Protein AF-A0A933LHP4-F1 (afdb_monomer_lite)

pLDDT: mean 71.42, std 21.51, range [32.62, 98.19]

Sequence (319 aa):
MTSHVSEHDEFLLSLLLDNDLSAAEAAALRRRLDGEPALRARFETLVRLDRELKLHREDPPAVEFEPFHRRLMERIGEAAGQPAGDVSEQDEGLLGRLLDGELTAAEDQAVRQRLEREPALRRCHEALKRIEATLAGRRADRPAVNYGRLHDRVMAGIRAEAARSPRTVRFPVWLRIAAPLAAAAAIALVVWLQPFAGRPTGERREGIGPMALHHPDRPSADASERPGGQLAEAKSASDSPRREDEPPVVRFKRPRPSTGSLQTIQVNYARSAALAEDVRRSDDEGARRPSRKLFFAATPTAQPSPARVAGDFLDAAPL

Foldseek 3Di:
DQPDDDPVLLVLLVCLVVVVDDPVSNVVNVVVCVVPVNSVVSSVVVVVVVVVVVVCVVCPPPPVVVVVVVVLLQVLCVVVVHGSPPQDPVLVVLLVCLVVVNDDPVSVVVNVVCCVVPVSSVSSSVSVVVVVVVVVVVVVVPPPPPVVVVVVVVVVVVVVVSVVPPPPPVPDPVCVVVVVVVVVVVVVVVVVVPPCPDPPPDDDDDDDDDDDDDDDDDDDDDDDDDDDDDDDDPPPPDPDDDDPPDDDDDDDDDDDDDDDDDDDDDDDPDPPVVVVVVVVVVVVVVVPDPDDDDDDDDDPDDDDDPDPPPPPPPPDDDD

Radius of gyration: 35.02 Å; chains: 1; bounding box: 84×87×82 Å

Structure (mmCIF, N/CA/C/O backbone):
data_AF-A0A933LHP4-F1
#
_entry.id   AF-A0A933LHP4-F1
#
loop_
_atom_site.group_PDB
_atom_site.id
_atom_site.type_symbol
_atom_site.label_atom_id
_atom_site.label_alt_id
_atom_site.label_comp_id
_atom_site.label_asym_id
_atom_site.label_entity_id
_atom_site.label_seq_id
_atom_site.pdbx_PDB_ins_code
_atom_site.Cartn_x
_atom_site.Cartn_y
_atom_site.Cartn_z
_atom_site.occupancy
_atom_site.B_iso_or_equiv
_atom_site.auth_seq_id
_atom_site.auth_comp_id
_atom_site.auth_asym_id
_atom_site.auth_atom_id
_atom_site.pdbx_PDB_model_num
ATOM 1 N N . MET A 1 1 ? -20.752 -11.377 32.606 1.00 46.59 1 MET A N 1
ATOM 2 C CA . MET A 1 1 ? -21.242 -11.551 31.225 1.00 46.59 1 MET A CA 1
ATOM 3 C C . MET A 1 1 ? -20.672 -10.406 30.412 1.00 46.59 1 MET A C 1
ATOM 5 O O . MET A 1 1 ? -21.029 -9.267 30.674 1.00 46.59 1 MET A O 1
ATOM 9 N N . THR A 1 2 ? -19.697 -10.672 29.546 1.00 52.88 2 THR A N 1
ATOM 10 C CA . THR A 1 2 ? -19.163 -9.666 28.619 1.00 52.88 2 THR A CA 1
ATOM 11 C C . THR A 1 2 ? -20.222 -9.408 27.557 1.00 52.88 2 THR A C 1
ATOM 13 O O . THR A 1 2 ? -20.573 -10.325 26.816 1.00 52.88 2 THR A O 1
ATOM 16 N N . SER A 1 3 ? -20.779 -8.198 27.522 1.00 75.31 3 SER A N 1
ATOM 17 C CA . SER A 1 3 ? -21.724 -7.800 26.479 1.00 75.31 3 SER A CA 1
ATOM 18 C C . SER A 1 3 ? -20.998 -7.815 25.137 1.00 75.31 3 SER A C 1
ATOM 20 O O . SER A 1 3 ? -20.148 -6.966 24.879 1.00 75.31 3 SER A O 1
ATOM 22 N N . HIS A 1 4 ? -21.283 -8.827 24.322 1.00 85.31 4 HIS A N 1
ATOM 23 C CA . HIS A 1 4 ? -20.763 -8.921 22.966 1.00 85.31 4 HIS A CA 1
ATOM 24 C C . HIS A 1 4 ? -21.441 -7.858 22.099 1.00 85.31 4 HIS A C 1
ATOM 26 O O . HIS A 1 4 ? -22.665 -7.832 22.002 1.00 85.31 4 HIS A O 1
ATOM 32 N N . VAL A 1 5 ? -20.637 -6.995 21.477 1.00 91.62 5 VAL A N 1
ATOM 33 C CA . VAL A 1 5 ? -21.087 -6.153 20.363 1.00 91.62 5 VAL A CA 1
ATOM 34 C C . VAL A 1 5 ? -21.272 -7.073 19.157 1.00 91.62 5 VAL A C 1
ATOM 36 O O . VAL A 1 5 ? -20.420 -7.929 18.905 1.00 91.62 5 VAL A O 1
ATOM 39 N N . SER A 1 6 ? -22.406 -6.967 18.465 1.00 95.06 6 SER A N 1
ATOM 40 C CA . SER A 1 6 ? -22.678 -7.812 17.301 1.00 95.06 6 SER A CA 1
ATOM 41 C C . SER A 1 6 ? -21.796 -7.408 16.112 1.00 95.06 6 SER A C 1
ATOM 43 O O . SER A 1 6 ? -21.424 -6.245 15.984 1.00 95.06 6 SER A O 1
ATOM 45 N N . GLU A 1 7 ? -21.489 -8.341 15.205 1.00 91.12 7 GLU A N 1
ATOM 46 C CA . GLU A 1 7 ? -20.731 -8.033 13.975 1.00 91.12 7 GLU A CA 1
ATOM 47 C C . GLU A 1 7 ? -21.421 -6.951 13.129 1.00 91.12 7 GLU A C 1
ATOM 49 O O . GLU A 1 7 ? -20.764 -6.099 12.534 1.00 91.12 7 GLU A O 1
ATOM 54 N N . HIS A 1 8 ? -22.757 -6.948 13.119 1.00 96.19 8 HIS A N 1
ATOM 55 C CA . HIS A 1 8 ? -23.544 -5.921 12.446 1.00 96.19 8 HIS A CA 1
ATOM 56 C C . HIS A 1 8 ? -23.316 -4.535 13.060 1.00 96.19 8 HIS A C 1
ATOM 58 O O . HIS A 1 8 ? -23.145 -3.561 12.332 1.00 96.19 8 HIS A O 1
ATOM 64 N N . ASP A 1 9 ? -23.258 -4.448 14.390 1.00 96.69 9 ASP A N 1
ATOM 65 C CA . ASP A 1 9 ? -22.956 -3.195 15.071 1.00 96.69 9 ASP A CA 1
ATOM 66 C C . ASP A 1 9 ? -21.526 -2.729 14.774 1.00 96.69 9 ASP A C 1
ATOM 68 O O . ASP A 1 9 ? -21.324 -1.547 14.518 1.00 96.69 9 ASP A O 1
ATOM 72 N N . GLU A 1 10 ? -20.539 -3.633 14.739 1.00 94.12 10 GLU A N 1
ATOM 73 C CA . GLU A 1 10 ? -19.163 -3.270 14.359 1.00 94.12 10 GLU A CA 1
ATOM 74 C C . GLU A 1 10 ? -19.092 -2.693 12.940 1.00 94.12 10 GLU A C 1
ATOM 76 O O . GLU A 1 10 ? -18.427 -1.679 12.719 1.00 94.12 10 GLU A O 1
ATOM 81 N N . PHE A 1 11 ? -19.831 -3.284 11.998 1.00 96.75 11 PHE A N 1
ATOM 82 C CA . PHE A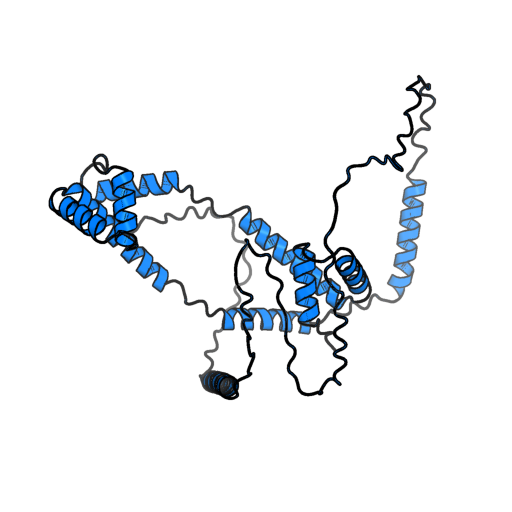 1 11 ? -19.942 -2.769 10.636 1.00 96.75 11 PHE A CA 1
ATOM 83 C C . PHE A 1 11 ? -20.559 -1.364 10.600 1.00 96.75 11 PHE A C 1
ATOM 85 O O . PHE A 1 11 ? -20.017 -0.467 9.956 1.00 96.75 11 PHE A O 1
ATOM 92 N N . LEU A 1 12 ? -21.647 -1.132 11.342 1.00 97.31 12 LEU A N 1
ATOM 93 C CA . LEU A 1 12 ? -22.271 0.190 11.430 1.00 97.31 12 LEU A CA 1
ATOM 94 C C . LEU A 1 12 ? -21.348 1.233 12.079 1.00 97.31 12 LEU A C 1
ATOM 96 O O . LEU A 1 12 ? -21.348 2.388 11.659 1.00 97.31 12 LEU A O 1
ATOM 100 N N . LEU A 1 13 ? -20.543 0.848 13.074 1.00 97.12 13 LEU A N 1
ATOM 101 C CA . LEU A 1 13 ? -19.549 1.742 13.676 1.00 97.12 13 LEU A CA 1
ATOM 102 C C . LEU A 1 13 ? -18.440 2.126 12.687 1.00 97.12 13 LEU A C 1
ATOM 104 O O . LEU A 1 13 ? -18.006 3.277 12.708 1.00 97.12 13 LEU A O 1
ATOM 108 N N . SER A 1 14 ? -18.016 1.204 11.815 1.00 95.38 14 SER A N 1
ATOM 109 C CA . SER A 1 14 ? -17.079 1.509 10.723 1.00 95.38 14 SER A CA 1
ATOM 110 C C . SER A 1 14 ? -17.682 2.523 9.753 1.00 95.38 14 SER A C 1
ATOM 112 O O . SER A 1 14 ? -17.083 3.564 9.512 1.00 95.38 14 SER A O 1
ATOM 114 N N . LEU A 1 15 ? -18.912 2.288 9.281 1.00 96.69 15 LEU A N 1
ATOM 115 C CA . LEU A 1 15 ? -19.592 3.231 8.384 1.00 96.69 15 LEU A CA 1
ATOM 116 C C . LEU A 1 15 ? -19.810 4.605 9.034 1.00 96.69 15 LEU A C 1
ATOM 118 O O . LEU A 1 15 ? -19.765 5.630 8.358 1.00 96.69 15 LEU A O 1
ATOM 122 N N . LEU A 1 16 ? -20.041 4.650 10.351 1.00 97.62 16 LEU A N 1
ATOM 123 C CA . LEU A 1 16 ? -20.145 5.909 11.087 1.00 97.62 16 LEU A CA 1
ATOM 124 C C . LEU A 1 16 ? -18.813 6.675 11.114 1.00 97.62 16 LEU A C 1
ATOM 126 O O . LEU A 1 16 ? -18.834 7.900 11.021 1.00 97.62 16 LEU A O 1
ATOM 130 N N . LEU A 1 17 ? -17.682 5.977 11.256 1.00 96.62 17 LEU A N 1
ATOM 131 C CA . LEU A 1 17 ? -16.337 6.569 11.226 1.00 96.62 17 LEU A CA 1
ATOM 132 C C . LEU A 1 17 ? -15.993 7.150 9.856 1.00 96.62 17 LEU A C 1
ATOM 134 O O . LEU A 1 17 ? -15.433 8.244 9.779 1.00 96.62 17 LEU A O 1
ATOM 138 N N . ASP A 1 18 ? -16.391 6.447 8.800 1.00 96.00 18 ASP A N 1
ATOM 139 C CA . ASP A 1 18 ? -16.173 6.861 7.414 1.00 96.00 18 ASP A CA 1
ATOM 140 C C . ASP A 1 18 ? -17.170 7.951 6.954 1.00 96.00 18 ASP A C 1
ATOM 142 O O . ASP A 1 18 ? -17.010 8.526 5.882 1.00 96.00 18 ASP A O 1
ATOM 146 N N . ASN A 1 19 ? -18.156 8.310 7.794 1.00 96.62 19 ASN A N 1
ATOM 147 C CA . ASN A 1 19 ? -19.297 9.185 7.474 1.00 96.62 19 ASN A CA 1
ATOM 148 C C . ASN A 1 19 ? -20.175 8.681 6.309 1.00 96.62 19 ASN A C 1
ATOM 150 O O . ASN A 1 19 ? -20.840 9.475 5.645 1.00 96.62 19 ASN A O 1
ATOM 154 N N . ASP A 1 20 ? -20.243 7.364 6.111 1.00 97.75 20 ASP A N 1
ATOM 155 C CA . ASP A 1 20 ? -21.002 6.719 5.031 1.00 97.75 20 ASP A CA 1
ATOM 156 C C . ASP A 1 20 ? -22.452 6.363 5.415 1.00 97.75 20 ASP A C 1
ATOM 158 O O . ASP A 1 20 ? -23.235 5.891 4.587 1.00 97.75 20 ASP A O 1
ATOM 162 N N . LEU A 1 21 ? -22.848 6.588 6.672 1.00 96.62 21 LEU A N 1
ATOM 163 C CA . LEU A 1 21 ? -24.231 6.400 7.120 1.00 96.62 21 LEU A CA 1
ATOM 164 C C . LEU A 1 21 ? -25.131 7.572 6.722 1.00 96.62 21 LEU A C 1
ATOM 166 O O . LEU A 1 21 ? -24.737 8.739 6.785 1.00 96.62 21 LEU A O 1
ATOM 170 N N . SER A 1 22 ? -26.403 7.279 6.433 1.00 97.62 22 SER A N 1
ATOM 171 C CA . SER A 1 22 ? -27.400 8.342 6.299 1.00 97.62 22 SER A CA 1
ATOM 172 C C . SER A 1 22 ? -27.561 9.109 7.620 1.00 97.62 22 SER A C 1
ATOM 174 O O . SER A 1 22 ? -27.386 8.560 8.711 1.00 97.62 22 SER A O 1
ATOM 176 N N . ALA A 1 23 ? -27.952 10.386 7.554 1.00 97.31 23 ALA A N 1
ATOM 177 C CA . ALA A 1 23 ? -28.116 11.224 8.748 1.00 97.31 23 ALA A CA 1
ATOM 178 C C . ALA A 1 23 ? -29.076 10.613 9.791 1.00 97.31 23 ALA A C 1
ATOM 180 O O . ALA A 1 23 ? -28.845 10.733 10.997 1.00 97.31 23 ALA A O 1
ATOM 181 N N . ALA A 1 24 ? -30.131 9.927 9.337 1.00 97.25 24 ALA A N 1
ATOM 182 C CA . ALA A 1 24 ? -31.087 9.256 10.212 1.00 97.25 24 ALA A CA 1
ATOM 183 C C . ALA A 1 24 ? -30.469 8.037 10.920 1.00 97.25 24 ALA A C 1
ATOM 185 O O . ALA A 1 24 ? -30.641 7.884 12.132 1.00 97.25 24 ALA A O 1
ATOM 186 N N . GLU A 1 25 ? -29.714 7.206 10.196 1.00 97.25 25 GLU A N 1
ATOM 187 C CA . GLU A 1 25 ? -29.018 6.036 10.751 1.00 97.25 25 GLU A CA 1
ATOM 188 C C . GLU A 1 25 ? -27.905 6.453 11.710 1.00 97.25 25 GLU A C 1
ATOM 190 O O . GLU A 1 25 ? -27.820 5.927 12.818 1.00 97.25 25 GLU A O 1
ATOM 195 N N . ALA A 1 26 ? -27.113 7.464 11.345 1.00 98.12 26 ALA A N 1
ATOM 196 C CA . ALA A 1 26 ? -26.083 8.020 12.212 1.00 98.12 26 ALA A CA 1
ATOM 197 C C . ALA A 1 26 ? -26.683 8.567 13.520 1.00 98.12 26 ALA A C 1
ATOM 199 O O . ALA A 1 26 ? -26.159 8.305 14.604 1.00 98.12 26 ALA A O 1
ATOM 200 N N . ALA A 1 27 ? -27.815 9.280 13.457 1.00 97.69 27 ALA A N 1
ATOM 201 C CA . ALA A 1 27 ? -28.507 9.779 14.646 1.00 97.69 27 ALA A CA 1
ATOM 202 C C . ALA A 1 27 ? -29.119 8.655 15.503 1.00 97.69 27 ALA A C 1
ATOM 204 O O . ALA A 1 27 ? -29.157 8.760 16.732 1.00 97.69 27 ALA A O 1
ATOM 205 N N . ALA A 1 28 ? -29.615 7.580 14.886 1.00 97.69 28 ALA A N 1
ATOM 206 C CA . ALA A 1 28 ? -30.097 6.403 15.607 1.00 97.69 28 ALA A CA 1
ATOM 207 C C . ALA A 1 28 ? -28.945 5.666 16.312 1.00 97.69 28 ALA A C 1
ATOM 209 O O . ALA A 1 28 ? -29.051 5.351 17.498 1.00 97.69 28 ALA A O 1
ATOM 210 N N . LEU A 1 29 ? -27.823 5.465 15.620 1.00 97.62 29 LEU A N 1
ATOM 211 C CA . LEU A 1 29 ? -26.647 4.790 16.161 1.00 97.62 29 LEU A CA 1
ATOM 212 C C . LEU A 1 29 ? -25.982 5.597 17.283 1.00 97.62 29 LEU A C 1
ATOM 214 O O . LEU A 1 29 ? -25.602 5.022 18.297 1.00 97.62 29 LEU A O 1
ATOM 218 N N . ARG A 1 30 ? -25.928 6.932 17.173 1.00 98.00 30 ARG A N 1
ATOM 219 C CA . ARG A 1 30 ? -25.462 7.815 18.261 1.00 98.00 30 ARG A CA 1
ATOM 220 C C . ARG A 1 30 ? -26.326 7.697 19.516 1.00 98.00 30 ARG A C 1
ATOM 222 O O . ARG A 1 30 ? -25.790 7.544 20.605 1.00 98.00 30 ARG A O 1
ATOM 229 N N . ARG A 1 31 ? -27.655 7.656 19.368 1.00 98.00 31 ARG A N 1
ATOM 230 C CA . ARG A 1 31 ? -28.560 7.412 20.507 1.00 98.00 31 ARG A CA 1
ATOM 231 C C . ARG A 1 31 ? -28.321 6.046 21.156 1.00 98.00 31 ARG A C 1
ATOM 233 O O . ARG A 1 31 ? -28.379 5.940 22.378 1.00 98.00 31 ARG A O 1
ATOM 240 N N . ARG A 1 32 ? -28.012 5.010 20.367 1.00 97.69 32 ARG A N 1
ATOM 241 C CA . ARG A 1 32 ? -27.620 3.692 20.901 1.00 97.69 32 ARG A CA 1
ATOM 242 C C . ARG A 1 32 ? -26.279 3.734 21.625 1.00 97.69 32 ARG A C 1
ATOM 244 O O . ARG A 1 32 ? -26.186 3.200 22.723 1.00 97.69 32 ARG A O 1
ATOM 251 N N . LEU A 1 33 ? -25.277 4.421 21.075 1.00 97.38 33 LEU A N 1
ATOM 252 C CA . LEU A 1 33 ? -23.985 4.652 21.737 1.00 97.38 33 LEU A CA 1
ATOM 253 C C . LEU A 1 33 ? -24.141 5.345 23.101 1.00 97.38 33 LEU A C 1
ATOM 255 O O . LEU A 1 33 ? -23.297 5.160 23.979 1.00 97.38 33 LEU A O 1
ATOM 259 N N . ASP A 1 34 ? -25.218 6.108 23.302 1.00 97.25 34 ASP A N 1
ATOM 260 C CA . ASP A 1 34 ? -25.529 6.722 24.593 1.00 97.25 34 ASP A CA 1
ATOM 261 C C . ASP A 1 34 ? -26.165 5.775 25.610 1.00 97.25 34 ASP A C 1
ATOM 263 O O . ASP A 1 34 ? -25.890 5.889 26.806 1.00 97.25 34 ASP A O 1
ATOM 267 N N . GLY A 1 35 ? -26.977 4.826 25.145 1.00 96.00 35 GLY A N 1
ATOM 268 C CA . GLY A 1 35 ? -27.621 3.822 25.994 1.00 96.00 35 GLY A CA 1
ATOM 269 C C . GLY A 1 35 ? -26.780 2.566 26.244 1.00 96.00 35 GLY A C 1
ATOM 270 O O . GLY A 1 35 ? -26.979 1.885 27.249 1.00 96.00 35 GLY A O 1
ATOM 271 N N . GLU A 1 36 ? -25.837 2.251 25.354 1.00 97.38 36 GLU A N 1
ATOM 272 C CA . GLU A 1 36 ? -25.101 0.985 25.333 1.00 97.38 36 GLU A CA 1
ATOM 273 C C . GLU A 1 36 ? -23.592 1.213 25.575 1.00 97.38 36 GLU A C 1
ATOM 275 O O . GLU A 1 36 ? -22.826 1.429 24.630 1.00 97.38 36 GLU A O 1
ATOM 280 N N . PRO A 1 37 ? -23.100 1.119 26.830 1.00 93.81 37 PRO A N 1
ATOM 281 C CA . PRO A 1 37 ? -21.707 1.444 27.156 1.00 93.81 37 PRO A CA 1
ATOM 282 C C . PRO A 1 37 ? -20.685 0.520 26.475 1.00 93.81 37 PRO A C 1
ATOM 284 O O . PRO A 1 37 ? -19.565 0.943 26.194 1.00 93.81 37 PRO A O 1
ATOM 287 N N . ALA A 1 38 ? -21.062 -0.729 26.178 1.00 90.62 38 ALA A N 1
ATOM 288 C CA . ALA A 1 38 ? -20.208 -1.664 25.444 1.00 90.62 38 ALA A CA 1
ATOM 289 C C . ALA A 1 38 ? -19.982 -1.216 23.989 1.00 90.62 38 ALA A C 1
ATOM 291 O O . ALA A 1 38 ? -18.854 -1.265 23.497 1.00 90.62 38 ALA A O 1
ATOM 292 N N . LEU A 1 39 ? -21.035 -0.720 23.330 1.00 94.69 39 LEU A N 1
ATOM 293 C CA . LEU A 1 39 ? -20.966 -0.192 21.969 1.00 94.69 39 LEU A CA 1
ATOM 294 C C . LEU A 1 39 ? -20.104 1.079 21.924 1.00 94.69 39 LEU A C 1
ATOM 296 O O . LEU A 1 39 ? -19.258 1.224 21.042 1.00 94.69 39 LEU A O 1
ATOM 300 N N . ARG A 1 40 ? -20.249 1.954 22.931 1.00 96.81 40 ARG A N 1
ATOM 301 C CA . ARG A 1 40 ? -19.432 3.168 23.083 1.00 96.81 40 ARG A CA 1
ATOM 302 C C . ARG A 1 40 ? -17.943 2.863 23.218 1.00 96.81 40 ARG A C 1
ATOM 304 O O . ARG A 1 40 ? -17.145 3.411 22.466 1.00 96.81 40 ARG A O 1
ATOM 311 N N . ALA A 1 41 ? -17.573 1.950 24.115 1.00 92.00 41 ALA A N 1
ATOM 312 C CA . ALA A 1 41 ? -16.176 1.558 24.303 1.00 92.00 41 ALA A CA 1
ATOM 313 C C . ALA A 1 41 ? -15.556 0.969 23.018 1.00 92.00 41 ALA A C 1
ATOM 315 O O . ALA A 1 41 ? -14.385 1.211 22.705 1.00 92.00 41 ALA A O 1
ATOM 316 N N . ARG A 1 42 ? -16.347 0.217 22.236 1.00 92.31 42 ARG A N 1
ATOM 317 C CA . ARG A 1 42 ? -15.909 -0.313 20.937 1.00 92.31 42 ARG A CA 1
ATOM 318 C C . ARG A 1 42 ? -15.685 0.803 19.918 1.00 92.31 42 ARG A C 1
ATOM 320 O O . ARG A 1 42 ? -14.645 0.807 19.265 1.00 92.31 42 ARG A O 1
ATOM 327 N N . PHE A 1 43 ? -16.602 1.766 19.832 1.00 96.50 43 PHE A N 1
ATOM 328 C CA . PHE A 1 43 ? -16.465 2.933 18.959 1.00 96.50 43 PHE A CA 1
ATOM 329 C C . PHE A 1 43 ? -15.226 3.772 19.298 1.00 96.50 43 PHE A C 1
ATOM 331 O O . PHE A 1 43 ? -14.439 4.078 18.410 1.00 96.50 43 PHE A O 1
ATOM 338 N N . GLU A 1 44 ? -14.980 4.059 20.580 1.00 95.06 44 GLU A N 1
ATOM 339 C CA . GLU A 1 44 ? -13.776 4.777 21.034 1.00 95.06 44 GLU A CA 1
ATOM 340 C C . GLU A 1 44 ? -12.480 4.054 20.637 1.00 95.06 44 GLU A C 1
ATOM 342 O O . GLU A 1 44 ? -11.498 4.685 20.240 1.00 95.06 44 GLU A O 1
ATOM 347 N N . THR A 1 45 ? -12.483 2.719 20.693 1.00 91.56 45 THR A N 1
ATOM 348 C CA . THR A 1 45 ? -11.338 1.910 20.253 1.00 91.56 45 THR A CA 1
ATOM 349 C C . THR A 1 45 ? -11.086 2.065 18.754 1.00 91.56 45 THR A C 1
ATOM 351 O O . THR A 1 45 ? -9.934 2.230 18.349 1.00 91.56 45 THR A O 1
ATOM 354 N N . LEU A 1 46 ? -12.143 2.039 17.935 1.00 92.69 46 LEU A N 1
ATOM 355 C CA . LEU A 1 46 ? -12.029 2.227 16.488 1.00 92.69 46 LEU A CA 1
ATOM 356 C C . LEU A 1 46 ? -11.575 3.653 16.133 1.00 92.69 46 LEU A C 1
ATOM 358 O O . LEU A 1 46 ? -10.696 3.803 15.294 1.00 92.69 46 LEU A O 1
ATOM 362 N N . VAL A 1 47 ? -12.076 4.681 16.830 1.00 95.94 47 VAL A N 1
ATOM 363 C CA . VAL A 1 47 ? -11.622 6.078 16.673 1.00 95.94 47 VAL A CA 1
ATOM 364 C C . VAL A 1 47 ? -10.121 6.211 16.956 1.00 95.94 47 VAL A C 1
ATOM 366 O O . VAL A 1 47 ? -9.407 6.887 16.215 1.00 95.94 47 VAL A O 1
ATOM 369 N N . ARG A 1 48 ? -9.615 5.568 18.019 1.00 94.44 48 ARG A N 1
ATOM 370 C CA . ARG A 1 48 ? -8.177 5.591 18.334 1.00 94.44 48 ARG A CA 1
ATOM 371 C C . ARG A 1 48 ? -7.349 4.925 17.234 1.00 94.44 48 ARG A C 1
ATOM 373 O O . ARG A 1 48 ? -6.338 5.489 16.830 1.00 94.44 48 ARG A O 1
ATOM 380 N N . LEU A 1 49 ? -7.787 3.760 16.756 1.00 89.19 49 LEU A N 1
ATOM 381 C CA . LEU A 1 49 ? -7.113 3.031 15.681 1.00 89.19 49 LEU A CA 1
ATOM 382 C C . LEU A 1 49 ? -7.086 3.847 14.379 1.00 89.19 49 LEU A C 1
ATOM 384 O O . LEU A 1 49 ? -6.033 3.981 13.767 1.00 89.19 49 LEU A O 1
ATOM 388 N N . ASP A 1 50 ? -8.219 4.429 13.982 1.00 92.75 50 ASP A N 1
ATOM 389 C CA . ASP A 1 50 ? -8.319 5.281 12.794 1.00 92.75 50 ASP A CA 1
ATOM 390 C C . ASP A 1 50 ? -7.378 6.490 12.889 1.00 92.75 50 ASP A C 1
ATOM 392 O O . ASP A 1 50 ? -6.661 6.800 11.940 1.00 92.75 50 ASP A O 1
ATOM 396 N N . ARG A 1 51 ? -7.283 7.121 14.066 1.00 91.88 51 ARG A N 1
ATOM 397 C CA . ARG A 1 51 ? -6.322 8.204 14.305 1.00 91.88 51 ARG A CA 1
ATOM 398 C C . ARG A 1 51 ? -4.872 7.745 14.140 1.00 91.88 51 ARG A C 1
ATOM 400 O O . ARG A 1 51 ? -4.096 8.454 13.509 1.00 91.88 51 ARG A O 1
ATOM 407 N N . GLU A 1 52 ? -4.493 6.597 14.700 1.00 86.75 52 GLU A N 1
ATOM 408 C CA . GLU A 1 52 ? -3.135 6.049 14.549 1.00 86.75 52 GLU A CA 1
ATOM 409 C C . GLU A 1 52 ? -2.818 5.736 13.081 1.00 86.75 52 GLU A C 1
ATOM 411 O O . GLU A 1 52 ? -1.751 6.094 12.585 1.00 86.75 52 GLU A O 1
ATOM 416 N N . LEU A 1 53 ? -3.767 5.140 12.356 1.00 83.94 53 LEU A N 1
ATOM 417 C CA . LEU A 1 53 ? -3.621 4.856 10.930 1.00 83.94 53 LEU A CA 1
ATOM 418 C C . LEU A 1 53 ? -3.510 6.135 10.093 1.00 83.94 53 LEU A C 1
ATOM 420 O O . LEU A 1 53 ? -2.689 6.187 9.180 1.00 83.94 53 LEU A O 1
ATOM 424 N N . LYS A 1 54 ? -4.290 7.174 10.411 1.00 85.88 54 LYS A N 1
ATOM 425 C CA . LYS A 1 54 ? -4.203 8.486 9.754 1.00 85.88 54 LYS A CA 1
ATOM 426 C C . LYS A 1 54 ? -2.861 9.159 10.012 1.00 85.88 54 LYS A C 1
ATOM 428 O O . LYS A 1 54 ? -2.235 9.589 9.053 1.00 85.88 54 LYS A O 1
ATOM 433 N N . LEU A 1 55 ? -2.367 9.146 11.251 1.00 80.88 55 LEU A N 1
ATOM 434 C CA . LEU A 1 55 ? -1.033 9.664 11.579 1.00 80.88 55 LEU A CA 1
ATOM 435 C C . LEU A 1 55 ? 0.066 8.942 10.786 1.00 80.88 55 LEU A C 1
ATOM 437 O O . LEU A 1 55 ? 0.943 9.586 10.223 1.00 80.88 55 LEU A O 1
ATOM 441 N N . HIS A 1 56 ? -0.013 7.614 10.665 1.00 74.06 56 HIS A N 1
ATOM 442 C CA . HIS A 1 56 ? 0.932 6.844 9.848 1.00 74.06 56 HIS A CA 1
ATOM 443 C C . HIS A 1 56 ? 0.788 7.077 8.340 1.00 74.06 56 HIS A C 1
ATOM 445 O O . HIS A 1 56 ? 1.738 6.862 7.592 1.00 74.06 56 HIS A O 1
ATOM 451 N N . ARG A 1 57 ? -0.396 7.481 7.878 1.00 79.69 57 ARG A N 1
ATOM 452 C CA . ARG A 1 57 ? -0.654 7.796 6.471 1.00 79.69 57 ARG A CA 1
ATOM 453 C C . ARG A 1 57 ? -0.235 9.218 6.102 1.00 79.69 57 ARG A C 1
ATOM 455 O O . ARG A 1 57 ? 0.051 9.453 4.933 1.00 79.69 57 ARG A O 1
ATOM 462 N N . GLU A 1 58 ? -0.233 10.135 7.066 1.00 79.56 58 GLU A N 1
ATOM 463 C CA . GLU A 1 58 ? 0.240 11.519 6.926 1.00 79.56 58 GLU A CA 1
ATOM 464 C C . GLU A 1 58 ? 1.766 11.629 7.005 1.00 79.56 58 GLU A C 1
ATOM 466 O O . GLU A 1 58 ? 2.335 12.520 6.380 1.00 79.56 58 GLU A O 1
ATOM 471 N N . ASP A 1 59 ? 2.421 10.690 7.692 1.00 61.16 59 ASP A N 1
ATOM 472 C CA . ASP A 1 59 ? 3.878 10.529 7.701 1.00 61.16 59 ASP A CA 1
ATOM 473 C C . ASP A 1 59 ? 4.284 9.202 7.031 1.00 61.16 59 ASP A C 1
ATOM 475 O O . ASP A 1 59 ? 4.872 8.319 7.672 1.00 61.16 59 ASP A O 1
ATOM 479 N N . PRO A 1 60 ? 3.936 8.986 5.741 1.00 60.75 60 PRO A N 1
ATOM 480 C CA . PRO A 1 60 ? 4.576 7.913 5.010 1.00 60.75 60 PRO A CA 1
ATOM 481 C C . PRO A 1 60 ? 6.067 8.259 5.000 1.00 60.75 60 PRO A C 1
ATOM 483 O O . PRO A 1 60 ? 6.396 9.428 4.790 1.00 60.75 60 PRO A O 1
ATOM 486 N N . PRO A 1 61 ? 6.986 7.298 5.205 1.00 61.94 61 PRO A N 1
ATOM 487 C CA . PRO A 1 61 ? 8.399 7.586 5.025 1.00 61.94 61 PRO A CA 1
ATOM 488 C C . PRO A 1 61 ? 8.543 8.188 3.630 1.00 61.94 61 PRO A C 1
ATOM 490 O O . PRO A 1 61 ? 8.272 7.507 2.638 1.00 61.94 61 PRO A O 1
ATOM 493 N N . ALA A 1 62 ? 8.850 9.485 3.574 1.00 57.00 62 ALA A N 1
ATOM 494 C CA . ALA A 1 62 ? 8.956 10.225 2.336 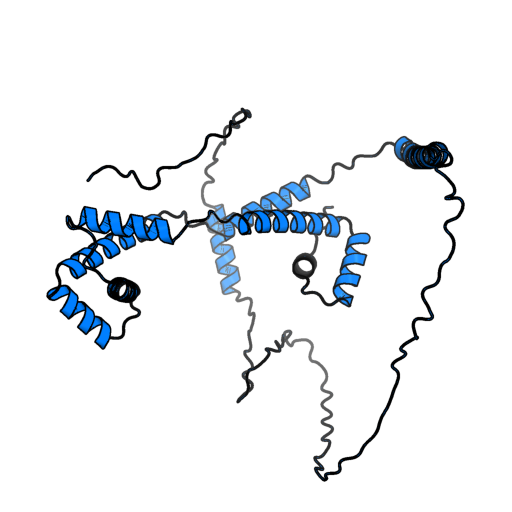1.00 57.00 62 ALA A CA 1
ATOM 495 C C . ALA A 1 62 ? 10.178 9.674 1.609 1.00 57.00 62 ALA A C 1
ATOM 497 O O . ALA A 1 62 ? 11.306 10.130 1.787 1.00 57.00 62 ALA A O 1
ATOM 498 N N . VAL A 1 63 ? 9.968 8.611 0.840 1.00 63.31 63 VAL A N 1
ATOM 499 C CA . VAL A 1 63 ? 10.944 8.171 -0.136 1.00 63.31 63 VAL A CA 1
ATOM 500 C C . VAL A 1 63 ? 10.854 9.214 -1.230 1.00 63.31 63 VAL A C 1
ATOM 502 O O . VAL A 1 63 ? 9.946 9.185 -2.058 1.00 63.31 63 VAL A O 1
ATOM 505 N N . GLU A 1 64 ? 11.750 10.195 -1.184 1.00 76.81 64 GLU A N 1
ATOM 506 C CA . GLU A 1 64 ? 11.929 11.112 -2.298 1.00 76.81 64 GLU A CA 1
ATOM 507 C C . GLU A 1 64 ? 12.391 10.270 -3.496 1.00 76.81 64 GLU A C 1
ATOM 509 O O . GLU A 1 64 ? 13.553 9.863 -3.594 1.00 76.81 64 GLU A O 1
ATOM 514 N N . PHE A 1 65 ? 11.439 9.935 -4.371 1.00 74.50 65 PHE A N 1
ATOM 515 C CA . PHE A 1 65 ? 11.664 9.030 -5.495 1.00 74.50 65 PHE A CA 1
ATOM 516 C C . PHE A 1 65 ? 12.707 9.580 -6.461 1.00 74.50 65 PHE A C 1
ATOM 518 O O . PHE A 1 65 ? 13.499 8.810 -6.984 1.00 74.50 65 PHE A O 1
ATOM 525 N N . GLU A 1 66 ? 12.751 10.899 -6.634 1.00 81.38 66 GLU A N 1
ATOM 526 C CA . GLU A 1 66 ? 13.644 11.568 -7.576 1.00 81.38 66 GLU A CA 1
ATOM 527 C C . GLU A 1 66 ? 15.133 11.462 -7.156 1.00 81.38 66 GLU A C 1
ATOM 529 O O . GLU A 1 66 ? 15.934 10.927 -7.926 1.00 81.38 66 GLU A O 1
ATOM 534 N N . PRO A 1 67 ? 15.553 11.837 -5.926 1.00 83.06 67 PRO A N 1
ATOM 535 C CA . PRO A 1 67 ? 16.907 11.560 -5.439 1.00 83.06 67 PRO A CA 1
ATOM 536 C C . PRO A 1 67 ? 17.247 10.073 -5.366 1.00 83.06 67 PRO A C 1
ATOM 538 O O . PRO A 1 67 ? 18.395 9.699 -5.609 1.00 83.06 67 PRO A O 1
ATOM 541 N N . PHE A 1 68 ? 16.280 9.223 -5.008 1.00 79.62 68 PHE A N 1
ATOM 542 C CA . PHE A 1 68 ? 16.492 7.779 -4.988 1.00 79.62 68 PHE A CA 1
ATOM 543 C C . PHE A 1 68 ? 16.784 7.246 -6.393 1.00 79.62 68 PHE A C 1
ATOM 545 O O . PHE A 1 68 ? 17.772 6.538 -6.578 1.00 79.62 68 PHE A O 1
ATOM 552 N N . HIS A 1 69 ? 15.966 7.623 -7.376 1.00 81.75 69 HIS A N 1
ATOM 553 C CA . HIS A 1 69 ? 16.124 7.245 -8.773 1.00 81.75 69 HIS A CA 1
ATOM 554 C C . HIS A 1 69 ? 17.454 7.762 -9.323 1.00 81.75 69 HIS A C 1
ATOM 556 O O . HIS A 1 69 ? 18.236 6.970 -9.836 1.00 81.75 69 HIS A O 1
ATOM 562 N N . ARG A 1 70 ? 17.801 9.033 -9.087 1.00 84.19 70 ARG A N 1
ATOM 563 C CA . ARG A 1 70 ? 19.105 9.585 -9.484 1.00 84.19 70 ARG A CA 1
ATOM 564 C C . ARG A 1 70 ? 20.279 8.780 -8.925 1.00 84.19 70 ARG A C 1
ATOM 566 O O . ARG A 1 70 ? 21.143 8.368 -9.689 1.00 84.19 70 ARG A O 1
ATOM 573 N N . ARG A 1 71 ? 20.292 8.497 -7.616 1.00 85.56 71 ARG A N 1
ATOM 574 C CA . ARG A 1 71 ? 21.355 7.688 -6.982 1.00 85.56 71 ARG A CA 1
ATOM 575 C C . ARG A 1 71 ? 21.394 6.258 -7.515 1.00 85.56 71 ARG A C 1
ATOM 577 O O . ARG A 1 71 ? 22.467 5.667 -7.619 1.00 85.56 71 ARG A O 1
ATOM 584 N N . LEU A 1 72 ? 20.230 5.684 -7.815 1.00 82.06 72 LEU A N 1
ATOM 585 C CA . LEU A 1 72 ? 20.131 4.359 -8.413 1.00 82.06 72 LEU A CA 1
ATOM 586 C C . LEU A 1 72 ? 20.779 4.351 -9.801 1.00 82.06 72 LEU A C 1
ATOM 588 O O . LEU A 1 72 ? 21.606 3.482 -10.068 1.00 82.06 72 LEU A O 1
ATOM 592 N N . MET A 1 73 ? 20.459 5.332 -10.644 1.00 81.06 73 MET A N 1
ATOM 593 C CA . MET A 1 73 ? 21.017 5.450 -11.992 1.00 81.06 73 MET A CA 1
ATOM 594 C C . MET A 1 73 ? 22.513 5.782 -11.971 1.00 81.06 73 MET A C 1
ATOM 596 O O . MET A 1 73 ? 23.275 5.185 -12.730 1.00 81.06 73 MET A O 1
ATOM 600 N N . GLU A 1 74 ? 22.966 6.638 -11.049 1.00 83.12 74 GLU A N 1
ATOM 601 C CA . GLU A 1 74 ? 24.393 6.889 -10.799 1.00 83.12 74 GLU A CA 1
ATOM 602 C C . GLU A 1 74 ? 25.131 5.585 -10.466 1.00 83.12 74 GLU A C 1
ATOM 604 O O . GLU A 1 74 ? 26.113 5.253 -11.129 1.00 83.12 74 GLU A O 1
ATOM 609 N N . ARG A 1 75 ? 24.612 4.780 -9.527 1.00 81.31 75 ARG A N 1
ATOM 610 C CA . ARG A 1 75 ? 25.207 3.478 -9.181 1.00 81.31 75 ARG A CA 1
ATOM 611 C C . ARG A 1 75 ? 25.170 2.473 -10.330 1.00 81.31 75 ARG A C 1
ATOM 613 O O . ARG A 1 75 ? 26.103 1.683 -10.472 1.00 81.31 75 ARG A O 1
ATOM 620 N N . ILE A 1 76 ? 24.110 2.467 -11.140 1.00 78.25 76 ILE A N 1
ATOM 621 C CA . ILE A 1 76 ? 24.040 1.623 -12.342 1.00 78.25 76 ILE A CA 1
ATOM 622 C C . ILE A 1 76 ? 25.139 2.032 -13.333 1.00 78.25 76 ILE A C 1
ATOM 624 O O . ILE A 1 76 ? 25.807 1.153 -13.879 1.00 78.25 76 ILE A O 1
ATOM 628 N N . GLY A 1 77 ? 25.370 3.335 -13.518 1.00 77.50 77 GLY A N 1
ATOM 629 C CA . GLY A 1 77 ? 26.474 3.862 -14.324 1.00 77.50 77 GLY A CA 1
ATOM 630 C C . GLY A 1 77 ? 27.846 3.456 -13.780 1.00 77.50 77 GLY A C 1
ATOM 631 O O . GLY A 1 77 ? 28.657 2.878 -14.504 1.00 77.50 77 GLY A O 1
ATOM 632 N N . GLU A 1 78 ? 28.085 3.662 -12.483 1.00 82.12 78 GLU A N 1
ATOM 633 C CA . GLU A 1 78 ? 29.327 3.256 -11.808 1.00 82.12 78 GLU A CA 1
ATOM 634 C C . GLU A 1 78 ? 29.606 1.756 -11.977 1.00 82.12 78 GLU A C 1
ATOM 636 O O . GLU A 1 78 ? 30.695 1.368 -12.403 1.00 82.12 78 GLU A O 1
ATOM 641 N N . ALA A 1 79 ? 28.604 0.904 -11.732 1.00 75.62 79 ALA A N 1
ATOM 642 C CA . ALA A 1 79 ? 28.720 -0.543 -11.903 1.00 75.62 79 ALA A CA 1
ATOM 643 C C . ALA A 1 79 ? 28.938 -0.961 -13.369 1.00 75.62 79 ALA A C 1
ATOM 645 O O . ALA A 1 79 ? 29.495 -2.027 -13.632 1.00 75.62 79 ALA A O 1
ATOM 646 N N . ALA A 1 80 ? 28.497 -0.143 -14.328 1.00 71.06 80 ALA A N 1
ATOM 647 C CA . ALA A 1 80 ? 28.714 -0.358 -15.755 1.00 71.06 80 ALA A CA 1
ATOM 648 C C . ALA A 1 80 ? 30.077 0.163 -16.254 1.00 71.06 80 ALA A C 1
ATOM 650 O O . ALA A 1 80 ? 30.413 -0.071 -17.422 1.00 71.06 80 ALA A O 1
ATOM 651 N N . GLY A 1 81 ? 30.858 0.839 -15.400 1.00 76.38 81 GLY A N 1
ATOM 652 C CA . GLY A 1 81 ? 32.178 1.389 -15.721 1.00 76.38 81 GLY A CA 1
ATOM 653 C C . GLY A 1 81 ? 32.152 2.588 -16.678 1.00 76.38 81 GLY A C 1
ATOM 654 O O . GLY A 1 81 ? 33.186 2.923 -17.253 1.00 76.38 81 GLY A O 1
ATOM 655 N N . GLN A 1 82 ? 30.990 3.213 -16.889 1.00 66.62 82 GLN A N 1
ATOM 656 C CA . GLN A 1 82 ? 30.804 4.380 -17.756 1.00 66.62 82 GLN A CA 1
ATOM 657 C C . GLN A 1 82 ? 29.787 5.338 -17.119 1.00 66.62 82 GLN A C 1
ATOM 659 O O . GLN A 1 82 ? 28.829 4.875 -16.503 1.00 66.62 82 GLN A O 1
ATOM 664 N N . PRO A 1 83 ? 29.957 6.666 -17.261 1.00 66.62 83 PRO A N 1
ATOM 665 C CA . PRO A 1 83 ? 28.953 7.612 -16.788 1.00 66.62 83 PRO A CA 1
ATOM 666 C C . PRO A 1 83 ? 27.605 7.278 -17.437 1.00 66.62 83 PRO A C 1
ATOM 668 O O . PRO A 1 83 ? 27.552 7.021 -18.638 1.00 66.62 83 PRO A O 1
ATOM 671 N N . ALA A 1 84 ? 26.525 7.287 -16.653 1.00 59.53 84 ALA A N 1
ATOM 672 C CA . ALA A 1 84 ? 25.162 6.917 -17.059 1.00 59.53 84 ALA A CA 1
ATOM 673 C C . ALA A 1 84 ? 24.551 7.789 -18.187 1.00 59.53 84 ALA A C 1
ATOM 675 O O . ALA A 1 84 ? 23.363 7.694 -18.464 1.00 59.53 84 ALA A O 1
ATOM 676 N N . GLY A 1 85 ? 25.343 8.642 -18.841 1.00 62.28 85 GLY A N 1
ATOM 677 C CA . GLY A 1 85 ? 24.891 9.708 -19.732 1.00 62.28 85 GLY A CA 1
ATOM 678 C C . GLY A 1 85 ? 24.390 9.288 -21.115 1.00 62.28 85 GLY A C 1
ATOM 679 O O . GLY A 1 85 ? 23.960 10.166 -21.852 1.00 62.28 85 GLY A O 1
ATOM 680 N N . ASP A 1 86 ? 24.419 8.000 -21.473 1.00 79.56 86 ASP A N 1
ATOM 681 C CA . ASP A 1 86 ? 24.040 7.547 -22.824 1.00 79.56 86 ASP A CA 1
ATOM 682 C C . ASP A 1 86 ? 22.683 6.826 -22.900 1.00 79.56 86 ASP A C 1
ATOM 684 O O . ASP A 1 86 ? 22.249 6.479 -23.998 1.00 79.56 86 ASP A O 1
ATOM 688 N N . VAL A 1 87 ? 21.996 6.584 -21.777 1.00 86.94 87 VAL A N 1
ATOM 689 C CA . VAL A 1 87 ? 20.649 5.985 -21.797 1.00 86.94 87 VAL A CA 1
ATOM 690 C C . VAL A 1 87 ? 19.625 7.089 -21.574 1.00 86.94 87 VAL A C 1
ATOM 692 O O . VAL A 1 87 ? 19.685 7.806 -20.581 1.00 86.94 87 VAL A O 1
ATOM 695 N N . SER A 1 88 ? 18.710 7.262 -22.527 1.00 91.81 88 SER A N 1
ATOM 696 C CA . SER A 1 88 ? 17.643 8.253 -22.395 1.00 91.81 88 SER A CA 1
ATOM 697 C C . SER A 1 88 ? 16.561 7.771 -21.419 1.00 91.81 88 SER A C 1
ATOM 699 O O . SER A 1 88 ? 16.286 6.576 -21.343 1.00 91.81 88 SER A O 1
ATOM 701 N N . GLU A 1 89 ? 15.870 8.691 -20.739 1.00 89.06 89 GLU A N 1
ATOM 702 C CA . GLU A 1 89 ? 14.716 8.372 -19.871 1.00 89.06 89 GLU A CA 1
ATOM 703 C C . GLU A 1 89 ? 13.633 7.567 -20.624 1.00 89.06 89 GLU A C 1
ATOM 705 O O . GLU A 1 89 ? 12.980 6.678 -20.077 1.00 89.06 89 GLU A O 1
ATOM 710 N N . GLN A 1 90 ? 13.487 7.820 -21.929 1.00 94.69 90 GLN A N 1
ATOM 711 C CA . GLN A 1 90 ? 12.592 7.056 -22.796 1.00 94.69 90 GLN A CA 1
ATOM 712 C C . GLN A 1 90 ? 13.040 5.594 -22.954 1.00 94.69 90 GLN A C 1
ATOM 714 O O . GLN A 1 90 ? 12.201 4.690 -22.961 1.00 94.69 90 GLN A O 1
ATOM 719 N N . ASP A 1 91 ? 14.345 5.351 -23.075 1.00 94.94 91 ASP A N 1
ATOM 720 C CA . ASP A 1 91 ? 14.899 4.002 -23.143 1.00 94.94 91 ASP A CA 1
ATOM 721 C C . ASP A 1 91 ? 14.744 3.270 -21.809 1.00 94.94 91 ASP A C 1
ATOM 723 O O . ASP A 1 91 ? 14.397 2.091 -21.803 1.00 94.94 91 ASP A O 1
ATOM 727 N N . GLU A 1 92 ? 14.909 3.964 -20.682 1.00 91.62 92 GLU A N 1
ATOM 728 C CA . GLU A 1 92 ? 14.642 3.403 -19.353 1.00 91.62 92 GLU A CA 1
ATOM 729 C C . GLU A 1 92 ? 13.185 2.962 -19.207 1.00 91.62 92 GLU A C 1
ATOM 731 O O . GLU A 1 92 ? 12.919 1.836 -18.781 1.00 91.62 92 GLU A O 1
ATOM 736 N N . GLY A 1 93 ? 12.237 3.803 -19.634 1.00 93.88 93 GLY A N 1
ATOM 737 C CA . GLY A 1 93 ? 10.816 3.460 -19.641 1.00 93.88 93 GLY A CA 1
ATOM 738 C C . GLY A 1 93 ? 10.500 2.249 -20.526 1.00 93.88 93 GLY A C 1
ATOM 739 O O . GLY A 1 93 ? 9.707 1.385 -20.144 1.00 93.88 93 GLY A O 1
ATOM 740 N N . LEU A 1 94 ? 11.148 2.136 -21.691 1.00 96.69 94 LEU A N 1
ATOM 741 C CA . LEU A 1 94 ? 11.010 0.970 -22.571 1.00 96.69 94 LEU A CA 1
ATOM 742 C C . LEU A 1 94 ? 11.594 -0.302 -21.948 1.00 96.69 94 LEU A C 1
ATOM 744 O O . LEU A 1 94 ? 10.984 -1.365 -22.063 1.00 96.69 94 LEU A O 1
ATOM 748 N N . LEU A 1 95 ? 12.745 -0.206 -21.277 1.00 96.19 95 LEU A N 1
ATOM 749 C CA . LEU A 1 95 ? 13.349 -1.332 -20.568 1.00 96.19 95 LEU A CA 1
ATOM 750 C C . LEU A 1 95 ? 12.508 -1.767 -19.363 1.00 96.19 95 LEU A C 1
ATOM 752 O O . LEU A 1 95 ? 12.373 -2.967 -19.144 1.00 96.19 95 LEU A O 1
ATOM 756 N N . GLY A 1 96 ? 11.901 -0.832 -18.628 1.00 93.88 96 GLY A N 1
ATOM 757 C CA . GLY A 1 96 ? 10.949 -1.144 -17.558 1.00 93.88 96 GLY A CA 1
ATOM 758 C C . GLY A 1 96 ? 9.759 -1.951 -18.082 1.00 93.88 96 GLY A C 1
ATOM 759 O O . GLY A 1 96 ? 9.540 -3.080 -17.650 1.00 93.88 96 GLY A O 1
ATOM 760 N N . ARG A 1 97 ? 9.084 -1.444 -19.123 1.00 97.19 97 ARG A N 1
ATOM 761 C CA . ARG A 1 97 ? 7.968 -2.153 -19.780 1.00 97.19 97 ARG A CA 1
ATOM 762 C C . ARG A 1 97 ? 8.372 -3.516 -20.348 1.00 97.19 97 ARG A C 1
ATOM 764 O O . ARG A 1 97 ? 7.553 -4.433 -20.373 1.00 97.19 97 ARG A O 1
ATOM 771 N N . LEU A 1 98 ? 9.612 -3.661 -20.826 1.00 97.38 98 LEU A N 1
ATOM 772 C CA . LEU A 1 98 ? 10.148 -4.946 -21.286 1.00 97.38 98 LEU A CA 1
ATOM 773 C C . LEU A 1 98 ? 10.237 -5.961 -20.137 1.00 97.38 98 LEU A C 1
ATOM 775 O O . LEU A 1 98 ? 9.890 -7.123 -20.339 1.00 97.38 98 LEU A O 1
ATOM 779 N N . LEU A 1 99 ? 10.704 -5.540 -18.957 1.00 96.00 99 LEU A N 1
ATOM 780 C CA . LEU A 1 99 ? 10.816 -6.401 -17.774 1.00 96.00 99 LEU A CA 1
ATOM 781 C C . LEU A 1 99 ? 9.448 -6.787 -17.212 1.00 96.00 99 LEU A C 1
ATOM 783 O O . LEU A 1 99 ? 9.233 -7.953 -16.891 1.00 96.00 99 LEU A O 1
ATOM 787 N N . ASP A 1 100 ? 8.506 -5.845 -17.204 1.00 96.12 100 ASP A N 1
ATOM 788 C CA . ASP A 1 100 ? 7.128 -6.088 -16.765 1.00 96.12 100 ASP A CA 1
ATOM 789 C C . ASP A 1 100 ? 6.311 -6.922 -17.779 1.00 96.12 100 ASP A C 1
ATOM 791 O O . ASP A 1 100 ? 5.213 -7.390 -17.472 1.00 96.12 100 ASP A O 1
ATOM 795 N N . GLY A 1 101 ? 6.839 -7.152 -18.990 1.00 96.75 101 GLY A N 1
ATOM 796 C CA . GLY A 1 101 ? 6.161 -7.907 -20.048 1.00 96.75 101 GLY A CA 1
ATOM 797 C C . GLY A 1 101 ? 5.001 -7.148 -20.705 1.00 96.75 101 GLY A C 1
ATOM 798 O O . GLY A 1 101 ? 4.094 -7.767 -21.258 1.00 96.75 101 GLY A O 1
ATOM 799 N N . GLU A 1 102 ? 5.024 -5.815 -20.655 1.00 98.00 102 GLU A N 1
ATOM 800 C CA . GLU A 1 102 ? 3.964 -4.922 -21.149 1.00 98.00 102 GLU A CA 1
ATOM 801 C C . GLU A 1 102 ? 4.190 -4.422 -22.589 1.00 98.00 102 GLU A C 1
ATOM 803 O O . GLU A 1 102 ? 3.433 -3.589 -23.106 1.00 98.00 102 GLU A O 1
ATOM 808 N N . LEU A 1 103 ? 5.258 -4.878 -23.247 1.00 97.50 103 LEU A N 1
ATOM 809 C CA . LEU A 1 103 ? 5.536 -4.551 -24.645 1.00 97.50 103 LEU A CA 1
ATOM 810 C C . LEU A 1 103 ? 4.740 -5.449 -25.595 1.00 97.50 103 LEU A C 1
ATOM 812 O O . LEU A 1 103 ? 4.592 -6.654 -25.388 1.00 97.50 103 LEU A O 1
ATOM 816 N N . THR A 1 104 ? 4.269 -4.866 -26.695 1.00 97.69 104 THR A N 1
ATOM 817 C CA . THR A 1 104 ? 3.742 -5.646 -27.820 1.00 97.69 104 THR A CA 1
ATOM 818 C C . THR A 1 104 ? 4.861 -6.466 -28.474 1.00 97.69 104 THR A C 1
ATOM 820 O O . THR A 1 104 ? 6.036 -6.115 -28.383 1.00 97.69 104 THR A O 1
ATOM 823 N N . ALA A 1 105 ? 4.523 -7.540 -29.199 1.00 98.00 105 ALA A N 1
ATOM 824 C CA . ALA A 1 105 ? 5.527 -8.395 -29.849 1.00 98.00 105 ALA A CA 1
ATOM 825 C C . ALA A 1 105 ? 6.453 -7.629 -30.820 1.00 98.00 105 ALA A C 1
ATOM 827 O O . ALA A 1 105 ? 7.636 -7.947 -30.932 1.00 98.00 105 ALA A O 1
ATOM 828 N N . ALA A 1 106 ? 5.930 -6.603 -31.501 1.00 97.69 106 ALA A N 1
ATOM 829 C CA . ALA A 1 106 ? 6.718 -5.755 -32.393 1.00 97.69 106 ALA A CA 1
ATOM 830 C C . ALA A 1 106 ? 7.683 -4.837 -31.620 1.00 97.69 106 ALA A C 1
ATOM 832 O O . ALA A 1 106 ? 8.842 -4.699 -32.013 1.00 97.69 106 ALA A O 1
ATOM 833 N N . GLU A 1 107 ? 7.230 -4.242 -30.510 1.00 97.31 107 GLU A N 1
ATOM 834 C CA . GLU A 1 107 ? 8.075 -3.427 -29.628 1.00 97.31 107 GLU A CA 1
ATOM 835 C C . GLU A 1 107 ? 9.162 -4.276 -28.952 1.00 97.31 107 GLU A C 1
ATOM 837 O O . GLU A 1 107 ? 10.325 -3.880 -28.966 1.00 97.31 107 GLU A O 1
ATOM 842 N N . ASP A 1 108 ? 8.823 -5.461 -28.430 1.00 98.19 108 ASP A N 1
ATOM 843 C CA . ASP A 1 108 ? 9.785 -6.400 -27.830 1.00 98.19 108 ASP A CA 1
ATOM 844 C C . ASP A 1 108 ? 10.883 -6.776 -28.836 1.00 98.19 108 ASP A C 1
ATOM 846 O O . ASP A 1 108 ? 12.073 -6.675 -28.527 1.00 98.19 108 ASP A O 1
ATOM 850 N N . GLN A 1 109 ? 10.518 -7.113 -30.079 1.00 98.19 109 GLN A N 1
ATOM 851 C CA . GLN A 1 109 ? 11.500 -7.414 -31.121 1.00 98.19 109 GLN A CA 1
ATOM 852 C C . GLN A 1 109 ? 12.383 -6.200 -31.456 1.00 98.19 109 GLN A C 1
ATOM 854 O O . GLN A 1 109 ? 13.596 -6.355 -31.615 1.00 98.19 109 GLN A O 1
ATOM 859 N N . ALA A 1 110 ? 11.809 -4.996 -31.547 1.00 97.69 110 ALA A N 1
ATOM 860 C CA . ALA A 1 110 ? 12.566 -3.776 -31.823 1.00 97.69 110 ALA A CA 1
ATOM 861 C C . ALA A 1 110 ? 13.556 -3.443 -30.694 1.00 97.69 110 ALA A C 1
ATOM 863 O O . ALA A 1 110 ? 14.723 -3.147 -30.962 1.00 97.69 110 ALA A O 1
ATOM 864 N N . VAL A 1 111 ? 13.126 -3.552 -29.433 1.00 97.81 111 VAL A N 1
ATOM 865 C CA . VAL A 1 111 ? 13.980 -3.315 -28.260 1.00 97.81 111 VAL A CA 1
ATOM 866 C C . VAL A 1 111 ? 15.092 -4.362 -28.178 1.00 97.81 111 VAL A C 1
ATOM 868 O O . VAL A 1 111 ? 16.243 -4.003 -27.941 1.00 97.81 111 VAL A O 1
ATOM 871 N N . ARG A 1 112 ? 14.812 -5.640 -28.468 1.00 97.75 112 ARG A N 1
ATOM 872 C CA . ARG A 1 112 ? 15.849 -6.689 -28.537 1.00 97.75 112 ARG A CA 1
ATOM 873 C C . ARG A 1 112 ? 16.891 -6.420 -29.617 1.00 97.75 112 ARG A C 1
ATOM 875 O O . ARG A 1 112 ? 18.082 -6.524 -29.338 1.00 97.75 112 ARG A O 1
ATOM 882 N N . GLN A 1 113 ? 16.473 -6.001 -30.812 1.00 97.94 113 GLN A N 1
ATOM 883 C CA . GLN A 1 113 ? 17.422 -5.604 -31.860 1.00 97.94 113 GLN A CA 1
ATOM 884 C C . GLN A 1 113 ? 18.291 -4.414 -31.432 1.00 97.94 113 GLN A C 1
ATOM 886 O O . GLN A 1 113 ? 19.475 -4.362 -31.766 1.00 97.94 113 GLN A O 1
ATOM 891 N N . ARG A 1 114 ? 17.733 -3.456 -30.682 1.00 97.31 114 ARG A N 1
ATOM 892 C CA . ARG A 1 114 ? 18.513 -2.348 -30.113 1.00 97.31 114 ARG A CA 1
ATOM 893 C C . ARG A 1 114 ? 19.482 -2.820 -29.034 1.00 97.31 114 ARG A C 1
ATOM 895 O O . ARG A 1 114 ? 20.647 -2.455 -29.098 1.00 97.31 114 ARG A O 1
ATOM 902 N N . LEU A 1 115 ? 19.069 -3.703 -28.124 1.00 96.69 115 LEU A N 1
ATOM 903 C CA . LEU A 1 115 ? 19.946 -4.320 -27.115 1.00 96.69 115 LEU A CA 1
ATOM 904 C C . LEU A 1 115 ? 21.135 -5.080 -27.739 1.00 96.69 115 LEU A C 1
ATOM 906 O O . LEU A 1 115 ? 22.213 -5.170 -27.142 1.00 96.69 115 LEU A O 1
ATOM 910 N N . GLU A 1 116 ? 20.974 -5.626 -28.946 1.00 97.06 116 GLU A N 1
ATOM 911 C CA . GLU A 1 116 ? 22.064 -6.247 -29.711 1.00 97.06 116 GLU A CA 1
ATOM 912 C C . GLU A 1 116 ? 23.058 -5.219 -30.276 1.00 97.06 116 GLU A C 1
ATOM 914 O O . GLU A 1 116 ? 24.265 -5.471 -30.270 1.00 97.06 116 GLU A O 1
ATOM 919 N N . ARG A 1 117 ? 22.573 -4.055 -30.719 1.00 97.06 117 ARG A N 1
ATOM 920 C CA . ARG A 1 117 ? 23.386 -2.997 -31.345 1.00 97.06 117 ARG A CA 1
ATOM 921 C C . ARG A 1 117 ? 24.020 -2.037 -30.336 1.00 97.06 117 ARG A C 1
ATOM 923 O O . ARG A 1 117 ? 25.131 -1.568 -30.561 1.00 97.06 117 ARG A O 1
ATOM 930 N N . GLU A 1 118 ? 23.329 -1.753 -29.239 1.00 95.62 118 GLU A N 1
ATOM 931 C CA . GLU A 1 118 ? 23.665 -0.716 -28.261 1.00 95.62 118 GLU A CA 1
ATOM 932 C C . GLU A 1 118 ? 24.175 -1.368 -26.958 1.00 95.62 118 GLU A C 1
ATOM 934 O O . GLU A 1 118 ? 23.381 -1.783 -26.105 1.00 95.62 118 GLU A O 1
ATOM 939 N N . PRO A 1 119 ? 25.504 -1.488 -26.754 1.00 91.69 119 PRO A N 1
ATOM 940 C CA . PRO A 1 119 ? 26.058 -2.167 -25.580 1.00 91.69 119 PRO A CA 1
ATOM 941 C C . PRO A 1 119 ? 25.755 -1.440 -24.261 1.00 91.69 119 PRO A C 1
ATOM 943 O O . PRO A 1 119 ? 25.713 -2.088 -23.216 1.00 91.69 119 PRO A O 1
ATOM 946 N N . ALA A 1 120 ? 25.541 -0.120 -24.296 1.00 89.62 120 ALA A N 1
ATOM 947 C CA . ALA A 1 120 ? 25.122 0.662 -23.132 1.00 89.62 120 ALA A CA 1
ATOM 948 C C . ALA A 1 120 ? 23.714 0.250 -22.665 1.00 89.62 120 ALA A C 1
ATOM 950 O O . ALA A 1 120 ? 23.525 -0.091 -21.496 1.00 89.62 120 ALA A O 1
ATOM 951 N N . LEU A 1 121 ? 22.762 0.157 -23.602 1.00 92.69 121 LEU A N 1
ATOM 952 C CA . LEU A 1 121 ? 21.391 -0.279 -23.335 1.00 92.69 121 LEU A CA 1
ATOM 953 C C . LEU A 1 121 ? 21.353 -1.708 -22.771 1.00 92.69 121 LEU A C 1
ATOM 955 O O . LEU A 1 121 ? 20.621 -1.990 -21.822 1.00 92.69 121 LEU A O 1
ATOM 959 N N . ARG A 1 122 ? 22.202 -2.604 -23.297 1.00 94.56 122 ARG A N 1
ATOM 960 C CA . ARG A 1 122 ? 22.339 -3.978 -22.785 1.00 94.56 122 ARG A CA 1
ATOM 961 C C . ARG A 1 122 ? 22.776 -4.022 -21.326 1.00 94.56 122 ARG A C 1
ATOM 963 O O . ARG A 1 122 ? 22.158 -4.732 -20.537 1.00 94.56 122 ARG A O 1
ATOM 970 N N . ARG A 1 123 ? 23.809 -3.257 -20.963 1.00 89.19 123 ARG A N 1
ATOM 971 C CA . ARG A 1 123 ? 24.306 -3.196 -19.580 1.00 89.19 123 ARG A CA 1
ATOM 972 C C . ARG A 1 123 ? 23.263 -2.618 -18.626 1.00 89.19 123 ARG A C 1
ATOM 974 O O . ARG A 1 123 ? 23.099 -3.157 -17.533 1.00 89.19 123 ARG A O 1
ATOM 981 N N . CYS A 1 124 ? 22.532 -1.582 -19.045 1.00 89.81 124 CYS A N 1
ATOM 982 C CA . CYS A 1 124 ? 21.420 -1.026 -18.270 1.00 89.81 124 CYS A CA 1
ATOM 983 C C . CYS A 1 124 ? 20.339 -2.088 -18.013 1.00 89.81 124 CYS A C 1
ATOM 985 O O . CYS A 1 124 ? 19.981 -2.349 -16.866 1.00 89.81 124 CYS A O 1
ATOM 987 N N . HIS A 1 125 ? 19.904 -2.797 -19.056 1.00 94.50 125 HIS A N 1
ATOM 988 C CA . HIS A 1 125 ? 18.934 -3.884 -18.933 1.00 94.50 125 HIS A CA 1
ATOM 989 C C . HIS A 1 125 ? 19.420 -5.022 -18.012 1.00 94.50 125 HIS A C 1
ATOM 991 O O . HIS A 1 125 ? 18.657 -5.512 -17.181 1.00 94.50 125 HIS A O 1
ATOM 997 N N . GLU A 1 126 ? 20.690 -5.427 -18.093 1.00 93.94 126 GLU A N 1
ATOM 998 C CA . GLU A 1 126 ? 21.273 -6.416 -17.172 1.00 93.94 126 GLU A CA 1
ATOM 999 C C . GLU A 1 126 ? 21.345 -5.910 -15.722 1.00 93.94 126 GLU A C 1
ATOM 1001 O O . GLU A 1 126 ? 21.150 -6.684 -14.780 1.00 93.94 126 GLU A O 1
ATOM 1006 N N . ALA A 1 127 ? 21.617 -4.621 -15.510 1.00 89.12 127 ALA A N 1
ATOM 1007 C CA . ALA A 1 127 ? 21.596 -4.008 -14.185 1.00 89.12 127 ALA A CA 1
ATOM 1008 C C . ALA A 1 127 ? 20.177 -3.981 -13.598 1.00 89.12 127 ALA A C 1
ATOM 1010 O O . ALA A 1 127 ? 19.987 -4.426 -12.465 1.00 89.12 127 ALA A O 1
ATOM 1011 N N . LEU A 1 128 ? 19.179 -3.560 -14.382 1.00 90.38 128 LEU A N 1
ATOM 1012 C CA . LEU A 1 128 ? 17.771 -3.578 -13.978 1.00 90.38 128 LEU A CA 1
ATOM 1013 C C . LEU A 1 128 ? 17.297 -5.002 -13.652 1.00 90.38 128 LEU A C 1
ATOM 1015 O O . LEU A 1 128 ? 16.702 -5.210 -12.597 1.00 90.38 128 LEU A O 1
ATOM 1019 N N . LYS A 1 129 ? 17.663 -6.007 -14.462 1.00 94.38 129 LYS A N 1
ATOM 1020 C CA . LYS A 1 129 ? 17.380 -7.426 -14.167 1.00 94.38 129 LYS A CA 1
ATOM 1021 C C . LYS A 1 129 ? 17.990 -7.904 -12.854 1.00 94.38 129 LYS A C 1
ATOM 1023 O O . LYS A 1 129 ? 17.347 -8.634 -12.102 1.00 94.38 129 LYS A O 1
ATOM 1028 N N . ARG A 1 130 ? 19.232 -7.509 -12.556 1.00 91.38 130 ARG A N 1
ATOM 1029 C CA . ARG A 1 130 ? 19.876 -7.836 -11.273 1.00 91.38 130 ARG A CA 1
ATOM 1030 C C . ARG A 1 130 ? 19.135 -7.189 -10.106 1.00 91.38 130 ARG A C 1
ATOM 1032 O O . ARG A 1 130 ? 18.868 -7.869 -9.118 1.00 91.38 130 ARG A O 1
ATOM 1039 N N . ILE A 1 131 ? 18.763 -5.914 -10.227 1.00 88.62 131 ILE A N 1
ATOM 1040 C CA . ILE A 1 131 ? 17.966 -5.212 -9.212 1.00 88.62 131 ILE A CA 1
ATOM 1041 C C . ILE A 1 131 ? 16.634 -5.935 -9.004 1.00 88.62 131 ILE A C 1
ATOM 1043 O O . ILE A 1 131 ? 16.297 -6.268 -7.869 1.00 88.62 131 ILE A O 1
ATOM 1047 N N . GLU A 1 132 ? 15.919 -6.265 -10.075 1.00 91.62 132 GLU A N 1
ATOM 1048 C CA . GLU A 1 132 ? 14.657 -6.997 -10.002 1.00 91.62 132 GLU A CA 1
ATOM 1049 C C . GLU A 1 132 ? 14.819 -8.353 -9.302 1.00 91.62 132 GLU A C 1
ATOM 1051 O O . GLU A 1 132 ? 14.050 -8.663 -8.394 1.00 91.62 132 GLU A O 1
ATOM 1056 N N . ALA A 1 133 ? 15.863 -9.120 -9.627 1.00 89.94 133 ALA A N 1
ATOM 1057 C CA . ALA A 1 133 ? 16.155 -10.387 -8.962 1.00 89.94 133 ALA A CA 1
ATOM 1058 C C . ALA A 1 133 ? 16.436 -10.204 -7.459 1.00 89.94 133 ALA A C 1
ATOM 1060 O O . ALA A 1 133 ? 15.928 -10.969 -6.636 1.00 89.94 133 ALA A O 1
ATOM 1061 N N . THR A 1 134 ? 17.189 -9.167 -7.068 1.00 86.50 134 THR A N 1
ATOM 1062 C CA . THR A 1 134 ? 17.426 -8.867 -5.643 1.00 86.50 134 THR A CA 1
ATOM 1063 C C . THR A 1 134 ? 16.146 -8.451 -4.919 1.00 86.50 134 THR A C 1
ATOM 1065 O O . THR A 1 134 ? 15.904 -8.883 -3.790 1.00 86.50 134 THR A O 1
ATOM 1068 N N . LEU A 1 135 ? 15.287 -7.662 -5.570 1.00 86.50 135 LEU A N 1
ATOM 1069 C CA . LEU A 1 135 ? 13.989 -7.270 -5.030 1.00 86.50 135 LEU A CA 1
ATOM 1070 C C . LEU A 1 135 ? 13.043 -8.466 -4.933 1.00 86.50 135 LEU A C 1
ATOM 1072 O O . LEU A 1 135 ? 12.344 -8.591 -3.932 1.00 86.50 135 LEU A O 1
ATOM 1076 N N . ALA A 1 136 ? 13.036 -9.360 -5.920 1.00 86.31 136 ALA A N 1
ATOM 1077 C CA . ALA A 1 136 ? 12.266 -10.597 -5.899 1.00 86.31 136 ALA A CA 1
ATOM 1078 C C . ALA A 1 136 ? 12.719 -11.516 -4.755 1.00 86.31 136 ALA A C 1
ATOM 1080 O O . ALA A 1 136 ? 11.874 -12.004 -4.008 1.00 86.31 136 ALA A O 1
ATOM 1081 N N . GLY A 1 137 ? 14.032 -11.663 -4.543 1.00 84.06 137 GLY A N 1
ATOM 1082 C CA . GLY A 1 137 ? 14.591 -12.371 -3.388 1.00 84.06 137 GLY A CA 1
ATOM 1083 C C . GLY A 1 137 ? 14.126 -11.768 -2.060 1.00 84.06 137 GLY A C 1
ATOM 1084 O O . GLY A 1 137 ? 13.560 -12.464 -1.224 1.00 84.06 137 GLY A O 1
ATOM 1085 N N . ARG A 1 138 ? 14.218 -10.441 -1.905 1.00 79.69 138 ARG A N 1
ATOM 1086 C CA . ARG A 1 138 ? 13.725 -9.752 -0.697 1.00 79.69 138 ARG A CA 1
ATOM 1087 C C . ARG A 1 138 ? 12.207 -9.829 -0.523 1.00 79.69 138 ARG A C 1
ATOM 1089 O O . ARG A 1 138 ? 11.716 -9.814 0.603 1.00 79.69 138 ARG A O 1
ATOM 1096 N N . ARG A 1 139 ? 11.440 -9.875 -1.616 1.00 78.94 139 ARG A N 1
ATOM 1097 C CA . ARG A 1 139 ? 9.987 -10.103 -1.574 1.00 78.94 139 ARG A CA 1
ATOM 1098 C C . ARG A 1 139 ? 9.677 -11.529 -1.123 1.00 78.94 139 ARG A C 1
ATOM 1100 O O . ARG A 1 139 ? 8.711 -11.695 -0.390 1.00 78.94 139 ARG A O 1
ATOM 1107 N N . ALA A 1 140 ? 10.487 -12.516 -1.505 1.00 76.88 140 ALA A N 1
ATOM 1108 C CA . ALA A 1 140 ? 10.383 -13.880 -0.991 1.00 76.88 140 ALA A CA 1
ATOM 1109 C C . ALA A 1 140 ? 10.765 -13.964 0.499 1.00 76.88 140 ALA A C 1
ATOM 1111 O O . ALA A 1 140 ? 10.144 -14.720 1.243 1.00 76.88 140 ALA A O 1
ATOM 1112 N N . ASP A 1 141 ? 11.707 -13.126 0.946 1.00 71.38 141 ASP A N 1
ATOM 1113 C CA . ASP A 1 141 ? 12.083 -12.977 2.359 1.00 71.38 141 ASP A CA 1
ATOM 1114 C C . ASP A 1 141 ? 11.090 -12.148 3.182 1.00 71.38 141 ASP A C 1
ATOM 1116 O O . ASP A 1 141 ? 11.203 -12.100 4.413 1.00 71.38 141 ASP A O 1
ATOM 1120 N N . ARG A 1 142 ? 10.087 -11.501 2.560 1.00 62.59 142 ARG A N 1
ATOM 1121 C CA . ARG A 1 142 ? 8.973 -10.967 3.349 1.00 62.59 142 ARG A CA 1
ATOM 1122 C C . ARG A 1 142 ? 8.333 -12.169 4.030 1.00 62.59 142 ARG A C 1
ATOM 1124 O O . ARG A 1 142 ? 7.848 -13.056 3.326 1.00 62.59 142 ARG A O 1
ATOM 1131 N N . PRO A 1 143 ? 8.308 -12.216 5.377 1.00 66.69 143 PRO A N 1
ATOM 1132 C CA . PRO A 1 143 ? 7.652 -13.311 6.060 1.00 66.69 143 PRO A CA 1
ATOM 1133 C C . PRO A 1 143 ? 6.242 -13.374 5.497 1.00 66.69 143 PRO A C 1
ATOM 1135 O O . PRO A 1 143 ? 5.563 -12.347 5.458 1.00 66.69 143 PRO A O 1
ATOM 1138 N N . ALA A 1 144 ? 5.834 -14.545 5.006 1.00 71.69 144 ALA A N 1
ATOM 1139 C CA . ALA A 1 144 ? 4.464 -14.768 4.585 1.00 71.69 144 ALA A CA 1
ATOM 1140 C C . ALA A 1 144 ? 3.586 -14.492 5.809 1.00 71.69 144 ALA A C 1
ATOM 1142 O O . ALA A 1 144 ? 3.422 -15.345 6.687 1.00 71.69 144 ALA A O 1
ATOM 1143 N N . VAL A 1 145 ? 3.112 -13.249 5.930 1.00 77.19 145 VAL A N 1
ATOM 1144 C CA . VAL A 1 145 ? 2.270 -12.827 7.035 1.00 77.19 145 VAL A CA 1
ATOM 1145 C C . VAL A 1 145 ? 0.987 -13.596 6.821 1.00 77.19 145 VAL A C 1
ATOM 1147 O O . VAL A 1 145 ? 0.201 -13.298 5.927 1.00 77.19 145 VAL A O 1
ATOM 1150 N N . ASN A 1 146 ? 0.805 -14.654 7.603 1.00 82.69 146 ASN A N 1
ATOM 1151 C CA . ASN A 1 146 ? -0.450 -15.371 7.614 1.00 82.69 146 ASN A CA 1
ATOM 1152 C C . ASN A 1 146 ? -1.475 -14.427 8.249 1.00 82.69 146 ASN A C 1
ATOM 1154 O O . ASN A 1 146 ? -1.583 -14.352 9.474 1.00 82.69 146 ASN A O 1
ATOM 1158 N N . TYR A 1 147 ? -2.169 -13.665 7.401 1.00 75.25 147 TYR A N 1
ATOM 1159 C CA . TYR A 1 147 ? -3.155 -12.674 7.817 1.00 75.25 147 TYR A CA 1
ATOM 1160 C C . TYR A 1 147 ? -4.265 -13.304 8.657 1.00 75.25 147 TYR A C 1
ATOM 1162 O O . TYR A 1 147 ? -4.725 -12.660 9.590 1.00 75.25 147 TYR A O 1
ATOM 1170 N N . GLY A 1 148 ? -4.609 -14.575 8.412 1.00 85.00 148 GLY A N 1
ATOM 1171 C CA . GLY A 1 148 ? -5.514 -15.348 9.266 1.00 85.00 148 GLY A CA 1
ATOM 1172 C C . GLY A 1 148 ? -4.979 -15.484 10.692 1.00 85.00 148 GLY A C 1
ATOM 1173 O O . GLY A 1 148 ? -5.625 -15.050 11.633 1.00 85.00 148 GLY A O 1
ATOM 1174 N N . ARG A 1 149 ? -3.739 -15.958 10.871 1.00 86.31 149 ARG A N 1
ATOM 1175 C CA . ARG A 1 149 ? -3.111 -16.058 12.204 1.00 86.31 149 ARG A CA 1
ATOM 1176 C C . ARG A 1 149 ? -2.887 -14.707 12.871 1.00 86.31 149 ARG A C 1
ATOM 1178 O O . ARG A 1 149 ? -2.980 -14.617 14.094 1.00 86.31 149 ARG A O 1
ATOM 1185 N N . LEU A 1 150 ? -2.526 -13.679 12.102 1.00 81.81 150 LEU A N 1
ATOM 1186 C CA . LEU A 1 150 ? -2.400 -12.321 12.625 1.00 81.81 150 LEU A CA 1
ATOM 1187 C C . LEU A 1 150 ? -3.757 -11.841 13.139 1.00 81.81 150 LEU A C 1
ATOM 1189 O O . LEU A 1 150 ? -3.843 -11.412 14.285 1.00 81.81 150 LEU A O 1
ATOM 1193 N N . HIS A 1 151 ? -4.804 -11.986 12.329 1.00 83.62 151 HIS A N 1
ATOM 1194 C CA . HIS A 1 151 ? -6.177 -11.681 12.699 1.00 83.62 151 HIS A CA 1
ATOM 1195 C C . HIS A 1 151 ? -6.603 -12.468 13.942 1.00 83.62 151 HIS A C 1
ATOM 1197 O O . HIS A 1 151 ? -7.069 -11.869 14.902 1.00 83.62 151 HIS A O 1
ATOM 1203 N N . ASP A 1 152 ? -6.373 -13.780 13.991 1.00 86.62 152 ASP A N 1
ATOM 1204 C CA . ASP A 1 152 ? -6.712 -14.616 15.145 1.00 86.62 152 ASP A CA 1
ATOM 1205 C C . ASP A 1 152 ? -5.985 -14.168 16.406 1.00 86.62 152 ASP A C 1
ATOM 1207 O O . ASP A 1 152 ? -6.580 -14.122 17.480 1.00 86.62 152 ASP A O 1
ATOM 1211 N N . ARG A 1 153 ? -4.706 -13.793 16.294 1.00 88.19 153 ARG A N 1
ATOM 1212 C CA . ARG A 1 153 ? -3.917 -13.285 17.420 1.00 88.19 153 ARG A CA 1
ATOM 1213 C C . ARG A 1 153 ? -4.414 -11.910 17.874 1.00 88.19 153 ARG A C 1
ATOM 1215 O O . ARG A 1 153 ? -4.505 -11.680 19.078 1.00 88.19 153 ARG A O 1
ATOM 1222 N N . VAL A 1 154 ? -4.770 -11.028 16.941 1.00 80.19 154 VAL A N 1
ATOM 1223 C CA . VAL A 1 154 ? -5.377 -9.720 17.232 1.00 80.19 154 VAL A CA 1
ATOM 1224 C C . VAL A 1 154 ? -6.732 -9.909 17.911 1.00 80.19 154 VAL A C 1
ATOM 1226 O O . VAL A 1 154 ? -6.953 -9.359 18.986 1.00 80.19 154 VAL A O 1
ATOM 1229 N N . MET A 1 155 ? -7.603 -10.756 17.365 1.00 85.25 155 MET A N 1
ATOM 1230 C CA . MET A 1 155 ? -8.911 -11.060 17.943 1.00 85.25 155 MET A CA 1
ATOM 1231 C C . MET A 1 155 ? -8.792 -11.768 19.288 1.00 85.25 155 MET A C 1
ATOM 1233 O O . MET A 1 155 ? -9.549 -11.459 20.202 1.00 85.25 155 MET A O 1
ATOM 1237 N N . ALA A 1 156 ? -7.825 -12.667 19.465 1.00 84.88 156 ALA A N 1
ATOM 1238 C CA . ALA A 1 156 ? -7.531 -13.273 20.759 1.00 84.88 156 ALA A CA 1
ATOM 1239 C C . ALA A 1 156 ? -7.061 -12.224 21.776 1.00 84.88 156 ALA A C 1
ATOM 1241 O O . ALA A 1 156 ? -7.502 -12.263 22.920 1.00 84.88 156 ALA A O 1
ATOM 1242 N N . GLY A 1 157 ? -6.230 -11.262 21.364 1.00 81.38 157 GLY A N 1
ATOM 1243 C CA . GLY A 1 157 ? -5.823 -10.125 22.191 1.00 81.38 157 GLY A CA 1
ATOM 1244 C C . GLY A 1 157 ? -7.003 -9.237 22.587 1.00 81.38 157 GLY A C 1
ATOM 1245 O O . GLY A 1 157 ? -7.177 -8.951 23.767 1.00 81.38 157 GLY A O 1
ATOM 1246 N N . ILE A 1 158 ? -7.867 -8.883 21.631 1.00 71.44 158 ILE A N 1
ATOM 1247 C CA . ILE A 1 158 ? -9.095 -8.112 21.876 1.00 71.44 158 ILE A CA 1
ATOM 1248 C C . ILE A 1 158 ? -10.021 -8.869 22.833 1.00 71.44 158 ILE A C 1
ATOM 1250 O O . ILE A 1 158 ? -10.515 -8.281 23.790 1.00 71.44 158 ILE A O 1
ATOM 1254 N N . ARG A 1 159 ? -10.231 -10.176 22.627 1.00 82.19 159 ARG A N 1
ATOM 1255 C CA . ARG A 1 159 ? -11.038 -11.016 23.526 1.00 82.19 159 ARG A CA 1
ATOM 1256 C C . ARG A 1 159 ? -10.417 -11.114 24.914 1.00 82.19 159 ARG A C 1
ATOM 1258 O O . ARG A 1 159 ? -11.152 -11.044 25.889 1.00 82.19 159 ARG A O 1
ATOM 1265 N N . ALA A 1 160 ? -9.098 -11.269 25.023 1.00 79.50 160 ALA A N 1
ATOM 1266 C CA . ALA A 1 160 ? -8.401 -11.319 26.306 1.00 79.50 160 ALA A CA 1
ATOM 1267 C C . ALA A 1 160 ? -8.504 -9.983 27.054 1.00 79.50 160 ALA A C 1
ATOM 1269 O O . ALA A 1 160 ? -8.741 -9.977 28.259 1.00 79.50 160 ALA A O 1
ATOM 1270 N N . GLU A 1 161 ? -8.393 -8.861 26.344 1.00 71.50 161 GLU A N 1
ATOM 1271 C CA . GLU A 1 161 ? -8.564 -7.524 26.912 1.00 71.50 161 GLU A CA 1
ATOM 1272 C C . GLU A 1 161 ? -10.024 -7.260 27.311 1.00 71.50 161 GLU A C 1
ATOM 1274 O O . GLU A 1 161 ? -10.291 -6.768 28.403 1.00 71.50 161 GLU A O 1
ATOM 1279 N N . ALA A 1 162 ? -10.990 -7.688 26.496 1.00 70.56 162 ALA A N 1
ATOM 1280 C CA . ALA A 1 162 ? -12.409 -7.636 26.842 1.00 70.56 162 ALA A CA 1
ATOM 1281 C C . ALA A 1 162 ? -12.743 -8.541 28.045 1.00 70.56 162 ALA A C 1
ATOM 1283 O O . ALA A 1 162 ? -13.529 -8.165 28.917 1.00 70.56 162 ALA A O 1
ATOM 1284 N N . ALA A 1 163 ? -12.121 -9.721 28.130 1.00 74.44 163 ALA A N 1
ATOM 1285 C CA . ALA A 1 163 ? -12.297 -10.678 29.221 1.00 74.44 163 ALA A CA 1
ATOM 1286 C C . ALA A 1 163 ? -11.634 -10.225 30.524 1.00 74.44 163 ALA A C 1
ATOM 1288 O O . ALA A 1 163 ? -12.149 -10.551 31.596 1.00 74.44 163 ALA A O 1
ATOM 1289 N N . ARG A 1 164 ? -10.563 -9.413 30.459 1.00 76.38 164 ARG A N 1
ATOM 1290 C CA . ARG A 1 164 ? -9.996 -8.741 31.643 1.00 76.38 164 ARG A CA 1
ATOM 1291 C C . ARG A 1 164 ? -11.033 -7.920 32.400 1.00 76.38 164 ARG A C 1
ATOM 1293 O O . ARG A 1 164 ? -10.811 -7.684 33.584 1.00 76.38 164 ARG A O 1
ATOM 1300 N N . SER A 1 165 ? -12.182 -7.638 31.773 1.00 53.94 165 SER A N 1
ATOM 1301 C CA . SER A 1 165 ? -13.359 -6.993 32.339 1.00 53.94 165 SER A CA 1
ATOM 1302 C C . SER A 1 165 ? -13.047 -5.599 32.878 1.00 53.94 165 SER A C 1
ATOM 1304 O O . SER A 1 165 ? -11.952 -5.315 33.364 1.00 53.94 165 SER A O 1
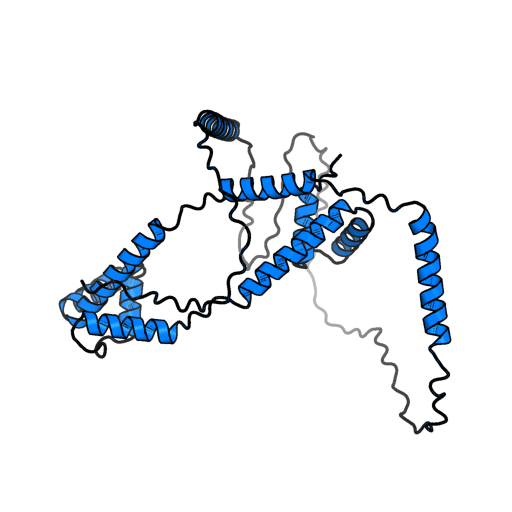ATOM 1306 N N . PRO A 1 166 ? -14.023 -4.684 32.844 1.00 51.22 166 PRO A N 1
ATOM 1307 C CA . PRO A 1 166 ? -13.900 -3.478 33.631 1.00 51.22 166 PRO A CA 1
ATOM 1308 C C . PRO A 1 166 ? -13.689 -3.943 35.069 1.00 51.22 166 PRO A C 1
ATOM 1310 O O . PRO A 1 166 ? -14.563 -4.596 35.646 1.00 51.22 166 PRO A O 1
ATOM 1313 N N . ARG A 1 167 ? -12.532 -3.635 35.670 1.00 50.91 167 ARG A N 1
ATOM 1314 C CA . ARG A 1 167 ? -12.482 -3.553 37.127 1.00 50.91 167 ARG A CA 1
ATOM 1315 C C . ARG A 1 167 ? -13.624 -2.614 37.452 1.00 50.91 167 ARG A C 1
ATOM 1317 O O . ARG A 1 167 ? -13.539 -1.429 37.142 1.00 50.91 167 ARG A O 1
ATOM 1324 N N . THR A 1 168 ? -14.726 -3.152 37.968 1.00 48.50 168 THR A N 1
ATOM 1325 C CA . THR A 1 168 ? -15.775 -2.352 38.575 1.00 48.50 168 THR A CA 1
ATOM 1326 C C . THR A 1 168 ? -15.066 -1.615 39.687 1.00 48.50 168 THR A C 1
ATOM 1328 O O . THR A 1 168 ? -14.879 -2.153 40.778 1.00 48.50 168 THR A O 1
ATOM 1331 N N . VAL A 1 169 ? -14.584 -0.414 39.371 1.00 48.31 169 VAL A N 1
ATOM 1332 C CA . VAL A 1 169 ? -14.167 0.566 40.349 1.00 48.31 169 VAL A CA 1
ATOM 1333 C C . VAL A 1 169 ? -15.467 0.859 41.064 1.00 48.31 169 VAL A C 1
ATOM 1335 O O . VAL A 1 169 ? -16.313 1.616 40.593 1.00 48.31 169 VAL A O 1
ATOM 1338 N N . ARG A 1 170 ? -15.704 0.109 42.141 1.00 57.94 170 ARG A N 1
ATOM 1339 C CA . ARG A 1 170 ? -16.784 0.391 43.066 1.00 57.94 170 ARG A CA 1
ATOM 1340 C C . ARG A 1 170 ? -16.425 1.740 43.638 1.00 57.94 170 ARG A C 1
ATOM 1342 O O . ARG A 1 170 ? -15.618 1.827 44.557 1.00 57.94 170 ARG A O 1
ATOM 1349 N N . PHE A 1 171 ? -16.979 2.786 43.039 1.00 58.22 171 PHE A N 1
ATOM 1350 C CA . PHE A 1 171 ? -16.935 4.093 43.643 1.00 58.22 171 PHE A CA 1
ATOM 1351 C C . PHE A 1 171 ? -17.605 3.934 45.006 1.00 58.22 171 PHE A C 1
ATOM 1353 O O . PHE A 1 171 ? -18.764 3.506 45.068 1.00 58.22 171 PHE A O 1
ATOM 1360 N N . PRO A 1 172 ? -16.866 4.151 46.100 1.00 74.94 172 PRO A N 1
ATOM 1361 C CA . PRO A 1 172 ? -17.438 4.031 47.425 1.00 74.94 172 PRO A CA 1
ATOM 1362 C C . PRO A 1 172 ? -18.628 4.990 47.523 1.00 74.94 172 PRO A C 1
ATOM 1364 O O . PRO A 1 172 ? -18.631 6.049 46.896 1.00 74.94 172 PRO A O 1
ATOM 1367 N N . VAL A 1 173 ? -19.663 4.610 48.276 1.00 80.94 173 VAL A N 1
ATOM 1368 C CA . VAL A 1 173 ? -20.946 5.342 48.332 1.00 80.94 173 VAL A CA 1
ATOM 1369 C C . VAL A 1 173 ? -20.749 6.832 48.646 1.00 80.94 173 VAL A C 1
ATOM 1371 O O . VAL A 1 173 ? -21.485 7.665 48.124 1.00 80.94 173 VAL A O 1
ATOM 1374 N N . TRP A 1 174 ? -19.703 7.185 49.402 1.00 82.25 174 TRP A N 1
ATOM 1375 C CA . TRP A 1 174 ? -19.355 8.577 49.689 1.00 82.25 174 TRP A CA 1
ATOM 1376 C C . TRP A 1 174 ? -19.058 9.404 48.432 1.00 82.25 174 TRP A C 1
ATOM 1378 O O . TRP A 1 174 ? -19.384 10.586 48.405 1.00 82.25 174 TRP A O 1
ATOM 1388 N N . LEU A 1 175 ? -18.528 8.808 47.360 1.00 80.94 175 LEU A N 1
ATOM 1389 C CA . LEU A 1 175 ? -18.219 9.525 46.123 1.00 80.94 175 LEU A CA 1
ATOM 1390 C C . LEU A 1 175 ? -19.486 9.958 45.369 1.00 80.94 175 LEU A C 1
ATOM 1392 O O . LEU A 1 175 ? -19.474 10.987 44.702 1.00 80.94 175 LEU A O 1
ATOM 1396 N N . ARG A 1 176 ? -20.603 9.229 45.526 1.00 79.00 176 ARG A N 1
ATOM 1397 C CA . ARG A 1 176 ? -21.915 9.646 44.992 1.00 79.00 176 ARG A CA 1
ATOM 1398 C C . ARG A 1 176 ? -22.471 10.881 45.699 1.00 79.00 176 ARG A C 1
ATOM 1400 O O . ARG A 1 176 ? -23.261 11.598 45.102 1.00 79.00 176 ARG A O 1
ATOM 1407 N N . ILE A 1 177 ? -22.057 11.122 46.942 1.00 83.31 177 ILE A N 1
ATOM 1408 C CA . ILE A 1 177 ? -22.446 12.301 47.726 1.00 83.31 177 ILE A CA 1
ATOM 1409 C C . ILE A 1 177 ? -21.445 13.438 47.487 1.00 83.31 177 ILE A C 1
ATOM 1411 O O . ILE A 1 177 ? -21.840 14.585 47.305 1.00 83.31 177 ILE A O 1
ATOM 1415 N N . ALA A 1 178 ? -20.150 13.121 47.423 1.00 80.62 178 ALA A N 1
ATOM 1416 C CA . ALA A 1 178 ? -19.086 14.103 47.247 1.00 80.62 178 ALA A CA 1
ATOM 1417 C C . ALA A 1 178 ? -19.042 14.697 45.832 1.00 80.62 178 ALA A C 1
ATOM 1419 O O . ALA A 1 178 ? -18.767 15.883 45.700 1.00 80.62 178 ALA A O 1
ATOM 1420 N N . ALA A 1 179 ? -19.340 13.924 44.780 1.00 80.19 179 ALA A N 1
ATOM 1421 C CA . ALA A 1 179 ? -19.327 14.420 43.402 1.00 80.19 179 ALA A CA 1
ATOM 1422 C C . ALA A 1 179 ? -20.311 15.586 43.151 1.00 80.19 179 ALA A C 1
ATOM 1424 O O . ALA A 1 179 ? -19.864 16.620 42.650 1.00 80.19 179 ALA A O 1
ATOM 1425 N N . PRO A 1 180 ? -21.609 15.503 43.519 1.00 84.69 180 PRO A N 1
ATOM 1426 C CA . PRO A 1 180 ? -22.519 16.639 43.361 1.00 84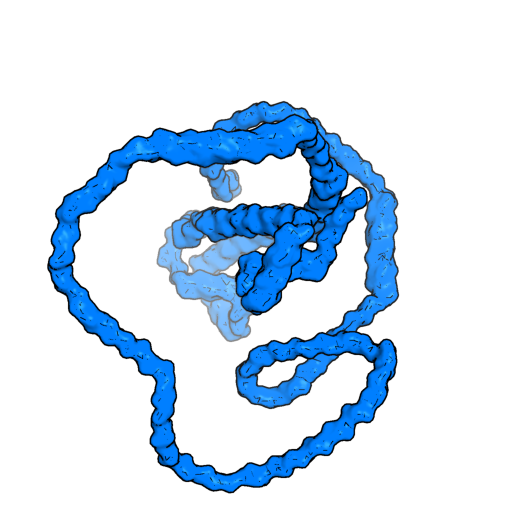.69 180 PRO A CA 1
ATOM 1427 C C . PRO A 1 180 ? -22.150 17.812 44.278 1.00 84.69 180 PRO A C 1
ATOM 1429 O O . PRO A 1 180 ? -22.305 18.961 43.874 1.00 84.69 180 PRO A O 1
ATOM 1432 N N . LEU A 1 181 ? -21.597 17.548 45.469 1.00 87.81 181 LEU A N 1
ATOM 1433 C CA . LEU A 1 181 ? -21.110 18.590 46.382 1.00 87.81 181 LEU A CA 1
ATOM 1434 C C . LEU A 1 181 ? -19.905 19.346 45.808 1.00 87.81 181 LEU A C 1
ATOM 1436 O O . LEU A 1 181 ? -19.875 20.571 45.851 1.00 87.81 181 LEU A O 1
ATOM 1440 N N . ALA A 1 182 ? -18.942 18.633 45.226 1.00 86.06 182 ALA A N 1
ATOM 1441 C CA . ALA A 1 182 ? -17.783 19.222 44.567 1.00 86.06 182 ALA A CA 1
ATOM 1442 C C . ALA A 1 182 ? -18.186 20.003 43.309 1.00 86.06 182 ALA A C 1
ATOM 1444 O O . ALA A 1 182 ? -17.670 21.094 43.085 1.00 86.06 182 ALA A O 1
ATOM 1445 N N . ALA A 1 183 ? -19.142 19.496 42.523 1.00 85.38 183 ALA A N 1
ATOM 1446 C CA . ALA A 1 183 ? -19.689 20.223 41.379 1.00 85.38 183 ALA A CA 1
ATOM 1447 C C . ALA A 1 183 ? -20.398 21.518 41.817 1.00 85.38 183 ALA A C 1
ATOM 1449 O O . ALA A 1 183 ? -20.151 22.576 41.243 1.00 85.38 183 ALA A O 1
ATOM 1450 N N . ALA A 1 184 ? -21.217 21.462 42.872 1.00 90.00 184 ALA A N 1
ATOM 1451 C CA . ALA A 1 184 ? -21.871 22.641 43.435 1.00 90.00 184 ALA A CA 1
ATOM 1452 C C . ALA A 1 184 ? -20.855 23.652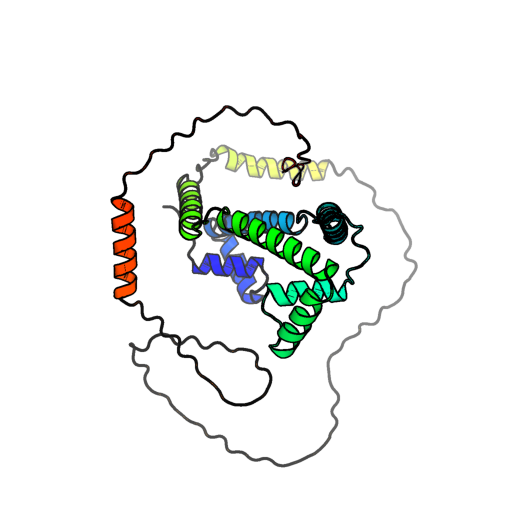 43.991 1.00 90.00 184 ALA A C 1
ATOM 1454 O O . ALA A 1 184 ? -20.980 24.847 43.735 1.00 90.00 184 ALA A O 1
ATOM 1455 N N . ALA A 1 185 ? -19.820 23.179 44.691 1.00 91.38 185 ALA A N 1
ATOM 1456 C CA . ALA A 1 185 ? -18.738 24.021 45.190 1.00 91.38 185 ALA A CA 1
ATOM 1457 C C . ALA A 1 185 ? -17.953 24.676 44.046 1.00 91.38 185 ALA A C 1
ATOM 1459 O O . ALA A 1 185 ? -17.659 25.861 44.130 1.00 91.38 185 ALA A O 1
ATOM 1460 N N . ALA A 1 186 ? -17.669 23.954 42.959 1.00 90.19 186 ALA A N 1
ATOM 1461 C CA . ALA A 1 186 ? -17.005 24.510 41.783 1.00 90.19 186 ALA A CA 1
ATOM 1462 C C . ALA A 1 186 ? -17.856 25.594 41.103 1.00 90.19 186 ALA A C 1
ATOM 1464 O O . ALA A 1 186 ? -17.333 26.653 40.771 1.00 90.19 186 ALA A O 1
ATOM 1465 N N . ILE A 1 187 ? -19.168 25.375 40.953 1.00 86.38 187 ILE A N 1
ATOM 1466 C CA . ILE A 1 187 ? -20.093 26.385 40.411 1.00 86.38 187 ILE A CA 1
ATOM 1467 C C . ILE A 1 187 ? -20.140 27.611 41.328 1.00 86.38 187 ILE A C 1
ATOM 1469 O O . ILE A 1 187 ? -20.011 28.736 40.852 1.00 86.38 187 ILE A O 1
ATOM 1473 N N . ALA A 1 188 ? -20.272 27.408 42.641 1.00 91.38 188 ALA A N 1
ATOM 1474 C CA . ALA A 1 188 ? -20.261 28.495 43.615 1.00 91.38 188 ALA A CA 1
ATOM 1475 C C . ALA A 1 188 ? -18.941 29.277 43.571 1.00 91.38 188 ALA A C 1
ATOM 1477 O O . ALA A 1 188 ? -18.951 30.503 43.620 1.00 91.38 188 ALA A O 1
ATOM 1478 N N . LEU A 1 189 ? -17.816 28.578 43.416 1.00 90.88 189 LEU A N 1
ATOM 1479 C CA . LEU A 1 189 ? -16.491 29.172 43.311 1.00 90.88 189 LEU A CA 1
ATOM 1480 C C . LEU A 1 189 ? -16.347 29.981 42.014 1.00 90.88 189 LEU A C 1
ATOM 1482 O O . LEU A 1 189 ? -15.852 31.095 42.079 1.00 90.88 189 LEU A O 1
ATOM 1486 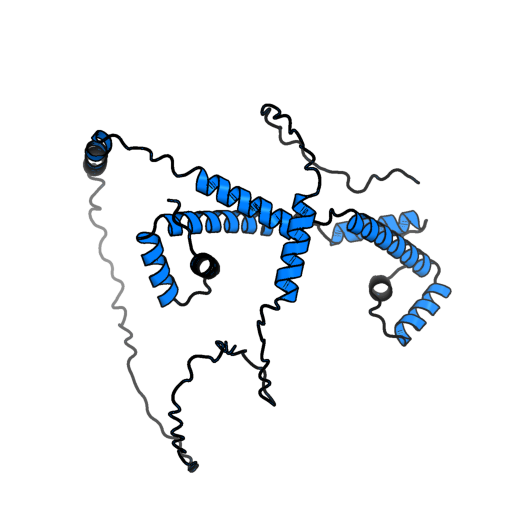N N . VAL A 1 190 ? -16.853 29.500 40.872 1.00 86.81 190 VAL A N 1
ATOM 1487 C CA . VAL A 1 190 ? -16.892 30.265 39.607 1.00 86.81 190 VAL A CA 1
ATOM 1488 C C . VAL A 1 190 ? -17.753 31.523 39.733 1.00 86.81 190 VAL A C 1
ATOM 1490 O O . VAL A 1 190 ? -17.333 32.589 39.294 1.00 86.81 190 VAL A O 1
ATOM 1493 N N . VAL A 1 191 ? -18.929 31.427 40.359 1.00 86.81 191 VAL A N 1
ATOM 1494 C CA . VAL A 1 191 ? -19.813 32.585 40.584 1.00 86.81 191 VAL A CA 1
ATOM 1495 C C . VAL A 1 191 ? -19.170 33.591 41.542 1.00 86.81 191 VAL A C 1
ATOM 1497 O O . VAL A 1 191 ? -19.280 34.797 41.342 1.00 86.81 191 VAL A O 1
ATOM 1500 N N . TRP A 1 192 ? -18.467 33.112 42.567 1.00 87.81 192 TRP A N 1
ATOM 1501 C CA . TRP A 1 192 ? -17.822 33.965 43.563 1.00 87.81 192 TRP A CA 1
ATOM 1502 C C . TRP A 1 192 ? -16.519 34.604 43.054 1.00 87.81 192 TRP A C 1
ATOM 1504 O O . TRP A 1 192 ? -16.240 35.761 43.361 1.00 87.81 192 TRP A O 1
ATOM 1514 N N . LEU A 1 193 ? -15.757 33.890 42.219 1.00 82.06 193 LEU A N 1
ATOM 1515 C CA . LEU A 1 193 ? -14.563 34.378 41.512 1.00 82.06 193 LEU A CA 1
ATOM 1516 C C . LEU A 1 193 ? -14.878 35.070 40.182 1.00 82.06 193 LEU A C 1
ATOM 1518 O O . LEU A 1 193 ? -13.951 35.373 39.434 1.00 82.06 193 LEU A O 1
ATOM 1522 N N . GLN A 1 194 ? -16.140 35.389 39.894 1.00 74.50 194 GLN A N 1
ATOM 1523 C CA . GLN A 1 194 ? -16.480 36.456 38.955 1.00 74.50 194 GLN A CA 1
ATOM 1524 C C . GLN A 1 194 ? -16.663 37.772 39.733 1.00 74.50 194 GLN A C 1
ATOM 1526 O O . GLN A 1 194 ? -17.795 38.223 39.923 1.00 74.50 194 GLN A O 1
ATOM 1531 N N . PRO A 1 195 ? -15.584 38.438 40.201 1.00 58.03 195 PRO A N 1
ATOM 1532 C CA . PRO A 1 195 ? -15.707 39.784 40.718 1.00 58.03 195 PRO A CA 1
ATOM 1533 C C . PRO A 1 195 ? -16.046 40.674 39.533 1.00 58.03 195 PRO A C 1
ATOM 1535 O O . PRO A 1 195 ? -15.165 40.947 38.730 1.00 58.03 195 PRO A O 1
ATOM 1538 N N . PHE A 1 196 ? -17.316 41.074 39.408 1.00 57.91 196 PHE A N 1
ATOM 1539 C CA . PHE A 1 196 ? -17.753 42.334 38.793 1.00 57.91 196 PHE A CA 1
ATOM 1540 C C . PHE A 1 196 ? -16.833 42.840 37.663 1.00 57.91 196 PHE A C 1
ATOM 1542 O O . PHE A 1 196 ? -16.364 43.979 37.683 1.00 57.91 196 PHE A O 1
ATOM 1549 N N . ALA A 1 197 ? -16.533 41.979 36.685 1.00 56.72 197 ALA A N 1
ATOM 1550 C CA . ALA A 1 197 ? -15.691 42.332 35.559 1.00 56.72 197 ALA A CA 1
ATOM 1551 C C . ALA A 1 197 ? -16.556 43.215 34.666 1.00 56.72 197 ALA A C 1
ATOM 1553 O O . ALA A 1 197 ? -17.335 42.720 33.861 1.00 56.72 197 ALA A O 1
ATOM 1554 N N . GLY A 1 198 ? -16.493 44.513 34.969 1.00 56.69 198 GLY A N 1
ATOM 1555 C CA . GLY A 1 198 ? -16.972 45.658 34.213 1.00 56.69 198 GLY A CA 1
ATOM 1556 C C . GLY A 1 198 ? -18.251 45.439 33.421 1.00 56.69 198 GLY A C 1
ATOM 1557 O O . GLY A 1 198 ? -18.214 44.919 32.313 1.00 56.69 198 GLY A O 1
ATOM 1558 N N . ARG A 1 199 ? -19.364 46.010 33.900 1.00 51.69 199 ARG A N 1
ATOM 1559 C CA . ARG A 1 199 ? -20.347 46.583 32.970 1.00 51.69 199 ARG A CA 1
ATOM 1560 C C . ARG A 1 199 ? -19.561 47.463 31.984 1.00 51.69 199 ARG A C 1
ATOM 1562 O O . ARG A 1 199 ? -18.976 48.441 32.453 1.00 51.69 199 ARG A O 1
ATOM 1569 N N . PRO A 1 200 ? -19.522 47.172 30.670 1.00 58.28 200 PRO A N 1
ATOM 1570 C CA . PRO A 1 200 ? -19.057 48.157 29.714 1.00 58.28 200 PRO A CA 1
ATOM 1571 C C . PRO A 1 200 ? -20.093 49.280 29.710 1.00 58.28 200 PRO A C 1
ATOM 1573 O O . PRO A 1 200 ? -21.182 49.183 29.142 1.00 58.28 200 PRO A O 1
ATOM 1576 N N . THR A 1 201 ? -19.781 50.329 30.459 1.00 58.88 201 THR A N 1
ATOM 1577 C CA . THR A 1 201 ? -20.454 51.616 30.390 1.00 58.88 201 THR A CA 1
ATOM 1578 C C . THR A 1 201 ? -20.244 52.160 28.983 1.00 58.88 201 THR A C 1
ATOM 1580 O O . THR A 1 201 ? -19.149 52.587 28.648 1.00 58.88 201 THR A O 1
ATOM 1583 N N . GLY A 1 202 ? -21.306 52.116 28.182 1.00 58.94 202 GLY A N 1
ATOM 1584 C CA . GLY A 1 202 ? -21.539 52.999 27.046 1.00 58.94 202 GLY A CA 1
ATOM 1585 C C . GLY A 1 202 ? -20.511 52.959 25.921 1.00 58.94 202 GLY A C 1
ATOM 1586 O O . GLY A 1 202 ? -19.657 53.832 25.851 1.00 58.94 202 GLY A O 1
ATOM 1587 N N . GLU A 1 203 ? -20.738 52.094 24.933 1.00 50.72 203 GLU A N 1
ATOM 1588 C CA . GLU A 1 203 ? -20.494 52.509 23.554 1.00 50.72 203 GLU A CA 1
ATOM 1589 C C . GLU A 1 203 ? -21.814 52.689 22.811 1.00 50.72 203 GLU A C 1
ATOM 1591 O O . GLU A 1 203 ? -22.701 51.838 22.737 1.00 50.72 203 GLU A O 1
ATOM 1596 N N . ARG A 1 204 ? -21.928 53.933 22.371 1.00 46.28 204 ARG A N 1
ATOM 1597 C CA . ARG A 1 204 ? -22.975 54.596 21.624 1.00 46.28 204 ARG A CA 1
ATOM 1598 C C . ARG A 1 204 ? -23.317 53.772 20.381 1.00 46.28 204 ARG A C 1
ATOM 1600 O O . ARG A 1 204 ? -22.454 53.481 19.563 1.00 46.28 204 ARG A O 1
ATOM 1607 N N . ARG A 1 205 ? -24.603 53.454 20.222 1.00 52.56 205 ARG A N 1
ATOM 1608 C CA . ARG A 1 205 ? -25.195 53.092 18.929 1.00 52.56 205 ARG A CA 1
ATOM 1609 C C . ARG A 1 205 ? -24.887 54.203 17.921 1.00 52.56 205 ARG A C 1
ATOM 1611 O O . ARG A 1 205 ? -25.518 55.254 17.983 1.00 52.56 205 ARG A O 1
ATOM 1618 N N . GLU A 1 206 ? -23.992 53.942 16.980 1.00 53.75 206 GLU A N 1
ATOM 1619 C CA . GLU A 1 206 ? -24.032 54.570 15.661 1.00 53.75 206 GLU A CA 1
ATOM 1620 C C . GLU A 1 206 ? -24.376 53.508 14.619 1.00 53.75 206 GLU A C 1
ATOM 1622 O O . GLU A 1 206 ? -23.973 52.349 14.705 1.00 53.75 206 GLU A O 1
ATOM 1627 N N . GLY A 1 207 ? -25.302 53.894 13.747 1.00 55.50 207 GLY A N 1
ATOM 1628 C CA . GLY A 1 207 ? -26.181 52.994 13.025 1.00 55.50 207 GLY A CA 1
ATOM 1629 C C . GLY A 1 207 ? -25.525 52.219 11.893 1.00 55.50 207 GLY A C 1
ATOM 1630 O O . GLY A 1 207 ? -24.678 52.723 11.165 1.00 55.50 207 GLY A O 1
ATOM 1631 N N . ILE A 1 208 ? -26.039 51.010 11.691 1.00 51.84 208 ILE A N 1
ATOM 1632 C CA . ILE A 1 208 ? -25.969 50.277 10.431 1.00 51.84 208 ILE A CA 1
ATOM 1633 C C . ILE A 1 208 ? -27.382 49.737 10.196 1.00 51.84 208 ILE A C 1
ATOM 1635 O O . ILE A 1 208 ? -28.026 49.225 11.112 1.00 51.84 208 ILE A O 1
ATOM 1639 N N . GLY A 1 209 ? -27.891 50.022 9.001 1.00 47.50 209 GLY A N 1
ATOM 1640 C CA . GLY A 1 209 ? -29.307 50.088 8.667 1.00 47.50 209 GLY A CA 1
ATOM 1641 C C . GLY A 1 209 ? -30.050 48.751 8.556 1.00 47.50 209 GLY A C 1
ATOM 1642 O O . GLY A 1 209 ? -29.517 47.688 8.871 1.00 47.50 209 GLY A O 1
ATOM 1643 N N . PRO A 1 210 ? -31.319 48.809 8.116 1.00 47.75 210 PRO A N 1
ATOM 1644 C CA . PRO A 1 210 ? -32.190 47.647 8.037 1.00 47.75 210 PRO A CA 1
ATOM 1645 C C . PRO A 1 210 ? -31.692 46.684 6.955 1.00 47.75 210 PRO A C 1
ATOM 1647 O O . PRO A 1 210 ? -31.767 46.970 5.761 1.00 47.75 210 PRO A O 1
ATOM 1650 N N . MET A 1 211 ? -31.189 45.526 7.379 1.00 43.72 211 MET A N 1
ATOM 1651 C CA . MET A 1 211 ? -30.896 44.418 6.480 1.00 43.72 211 MET A CA 1
ATOM 1652 C C . MET A 1 211 ? -32.226 43.772 6.088 1.00 43.72 211 MET A C 1
ATOM 1654 O O . MET A 1 211 ? -32.949 43.234 6.928 1.00 43.72 211 MET A O 1
ATOM 1658 N N . ALA A 1 212 ? -32.569 43.915 4.811 1.00 42.00 212 ALA A N 1
ATOM 1659 C CA . ALA A 1 212 ? -33.768 43.369 4.206 1.00 42.00 212 ALA A CA 1
ATOM 1660 C C . ALA A 1 212 ? -33.861 41.854 4.442 1.00 42.00 212 ALA A C 1
ATOM 1662 O O . ALA A 1 212 ? -32.945 41.099 4.110 1.00 42.00 212 ALA A O 1
ATOM 1663 N N . LEU A 1 213 ? -34.997 41.418 4.992 1.00 47.25 213 LEU A N 1
ATOM 1664 C CA . LEU A 1 213 ? -35.416 40.023 4.978 1.00 47.25 213 LEU A CA 1
ATOM 1665 C C . LEU A 1 213 ? -35.605 39.590 3.522 1.00 47.25 213 LEU A C 1
ATOM 1667 O O . LEU A 1 213 ? -36.596 39.947 2.887 1.00 47.25 213 LEU A O 1
ATOM 1671 N N . HIS A 1 214 ? -34.675 38.793 3.003 1.00 42.78 214 HIS A N 1
ATOM 1672 C CA . HIS A 1 214 ? -34.918 38.033 1.787 1.00 42.78 214 HIS A CA 1
ATOM 1673 C C . HIS A 1 214 ? -35.643 36.740 2.162 1.00 42.78 214 HIS A C 1
ATOM 1675 O O . HIS A 1 214 ? -35.067 35.813 2.727 1.00 42.78 214 HIS A O 1
ATOM 1681 N N . HIS A 1 215 ? -36.937 36.722 1.867 1.00 42.78 215 HIS A N 1
ATOM 1682 C CA . HIS A 1 215 ? -37.818 35.568 1.952 1.00 42.78 215 HIS A CA 1
ATOM 1683 C C . HIS A 1 215 ? -37.945 34.986 0.536 1.00 42.78 215 HIS A C 1
ATOM 1685 O O . HIS A 1 215 ? -38.448 35.693 -0.339 1.00 42.78 215 HIS A O 1
ATOM 1691 N N . PRO A 1 216 ? -37.468 33.764 0.248 1.00 56.06 216 PRO A N 1
ATOM 1692 C CA . PRO A 1 216 ? -37.812 33.101 -0.996 1.00 56.06 216 PRO A CA 1
ATOM 1693 C C . PRO A 1 216 ? -38.866 32.031 -0.725 1.00 56.06 216 PRO A C 1
ATOM 1695 O O . PRO A 1 216 ? -38.545 30.926 -0.298 1.00 56.06 216 PRO A O 1
ATOM 1698 N N . ASP A 1 217 ? -40.118 32.362 -1.031 1.00 43.44 217 ASP A N 1
ATOM 1699 C CA . ASP A 1 217 ? -41.147 31.366 -1.300 1.00 43.44 217 ASP A CA 1
ATOM 1700 C C . ASP A 1 217 ? -41.973 31.795 -2.529 1.00 43.44 217 ASP A C 1
ATOM 1702 O O . ASP A 1 217 ? -42.785 32.713 -2.446 1.00 43.44 217 ASP A O 1
ATOM 1706 N N . ARG A 1 218 ? -41.780 31.048 -3.636 1.00 38.09 218 ARG A N 1
ATOM 1707 C CA . ARG A 1 218 ? -42.748 30.759 -4.728 1.00 38.09 218 ARG A CA 1
ATOM 1708 C C . ARG A 1 218 ? -43.255 31.913 -5.638 1.00 38.09 218 ARG A C 1
ATOM 1710 O O . ARG A 1 218 ? -43.136 33.079 -5.301 1.00 38.09 218 ARG A O 1
ATOM 1717 N N . PRO A 1 219 ? -43.980 31.608 -6.738 1.00 55.62 219 PRO A N 1
ATOM 1718 C CA . PRO A 1 219 ? -43.635 30.819 -7.933 1.00 55.62 219 PRO A CA 1
ATOM 1719 C C . PRO A 1 219 ? -43.812 31.654 -9.231 1.00 55.62 219 PRO A C 1
ATOM 1721 O O . PRO A 1 219 ? -44.598 32.594 -9.250 1.00 55.62 219 PRO A O 1
ATOM 1724 N N . SER A 1 220 ? -43.203 31.256 -10.354 1.00 44.75 220 SER A N 1
ATOM 1725 C CA . SER A 1 220 ? -43.647 31.734 -11.678 1.00 44.75 220 SER A CA 1
ATOM 1726 C C . SER A 1 220 ? -43.838 30.579 -12.645 1.00 44.75 220 SER A C 1
ATOM 1728 O O . SER A 1 220 ? -42.933 29.783 -12.893 1.00 44.75 220 SER A O 1
ATOM 1730 N N . ALA A 1 221 ? -45.069 30.510 -13.139 1.00 46.91 221 ALA A N 1
ATOM 1731 C CA . ALA A 1 221 ? -45.493 29.765 -14.302 1.00 46.91 221 ALA A CA 1
ATOM 1732 C C . ALA A 1 221 ? -44.985 30.453 -15.577 1.00 46.91 221 ALA A C 1
ATOM 1734 O O . ALA A 1 221 ? -44.983 31.675 -15.641 1.00 46.91 221 ALA A O 1
ATOM 1735 N N . ASP A 1 222 ? -44.572 29.650 -16.553 1.00 46.19 222 ASP A N 1
ATOM 1736 C CA . ASP A 1 222 ? -44.868 29.805 -17.983 1.00 46.19 222 ASP A CA 1
ATOM 1737 C C . ASP A 1 222 ? -44.390 28.508 -18.660 1.00 46.19 222 ASP A C 1
ATOM 1739 O O . ASP A 1 222 ? -43.248 28.081 -18.514 1.00 46.19 222 ASP A O 1
ATOM 1743 N N . ALA A 1 223 ? -45.309 27.662 -19.121 1.00 46.09 223 ALA A N 1
ATOM 1744 C CA . ALA A 1 223 ? -45.908 27.738 -20.452 1.00 46.09 223 ALA A CA 1
ATOM 1745 C C . ALA A 1 223 ? -44.885 27.434 -21.560 1.00 46.09 223 ALA A C 1
ATOM 1747 O O . ALA A 1 223 ? -44.307 28.316 -22.188 1.00 46.09 223 ALA A O 1
ATOM 1748 N N . SER A 1 224 ? -44.701 26.144 -21.840 1.00 50.41 224 SER A N 1
ATOM 1749 C CA . SER A 1 224 ? -44.395 25.681 -23.192 1.00 50.41 224 SER A CA 1
ATOM 1750 C C . SER A 1 224 ? -44.974 24.289 -23.393 1.00 50.41 224 SER A C 1
ATOM 1752 O O . SER A 1 224 ? -44.595 23.305 -22.760 1.00 50.41 224 SER A O 1
ATOM 1754 N N . GLU A 1 225 ? -45.966 24.284 -24.267 1.00 43.88 225 GLU A N 1
ATOM 1755 C CA . GLU A 1 225 ? -46.649 23.161 -24.874 1.00 43.88 225 GLU A CA 1
ATOM 1756 C C . GLU A 1 225 ? -45.656 22.168 -25.492 1.00 43.88 225 GLU A C 1
ATOM 1758 O O . GLU A 1 225 ? -44.695 22.578 -26.144 1.00 43.88 225 GLU A O 1
ATOM 1763 N N . ARG A 1 226 ? -45.941 20.863 -25.385 1.00 42.28 226 ARG A N 1
ATOM 1764 C CA . ARG A 1 226 ? -46.034 19.954 -26.544 1.00 42.28 226 ARG A CA 1
ATOM 1765 C C . ARG A 1 226 ? -46.501 18.543 -26.148 1.00 42.28 226 ARG A C 1
ATOM 1767 O O . ARG A 1 226 ? -46.410 18.169 -24.982 1.00 42.28 226 ARG A O 1
ATOM 1774 N N . PRO A 1 227 ? -47.085 17.802 -27.107 1.00 49.06 227 PRO A N 1
ATOM 1775 C CA . PRO A 1 227 ? -48.181 16.880 -26.850 1.00 49.06 227 PRO A CA 1
ATOM 1776 C C . PRO A 1 227 ? -47.759 15.407 -26.822 1.00 49.06 227 PRO A C 1
ATOM 1778 O O . PRO A 1 227 ? -46.762 15.019 -27.418 1.00 49.06 227 PRO A O 1
ATOM 1781 N N . GLY A 1 228 ? -48.646 14.588 -26.252 1.00 41.22 228 GLY A N 1
ATOM 1782 C CA . GLY A 1 228 ? -49.027 13.306 -26.849 1.00 41.22 228 GLY A CA 1
ATOM 1783 C C . GLY A 1 228 ? -48.069 12.137 -26.640 1.00 41.22 228 GLY A C 1
ATOM 1784 O O . GLY A 1 228 ? -47.136 11.932 -27.405 1.00 41.22 228 GLY A O 1
ATOM 1785 N N . GLY A 1 229 ? -48.396 11.283 -25.672 1.00 38.12 229 GLY A N 1
ATOM 1786 C CA . GLY A 1 229 ? -47.761 9.979 -25.510 1.00 38.12 229 GLY A CA 1
ATOM 1787 C C . GLY A 1 229 ? -48.493 9.125 -24.486 1.00 38.12 229 GLY A C 1
ATOM 1788 O O . GLY A 1 229 ? -47.989 8.902 -23.392 1.00 38.12 229 GLY A O 1
ATOM 1789 N N . GLN A 1 230 ? -49.708 8.689 -24.828 1.00 46.56 230 GLN A N 1
ATOM 1790 C CA . GLN A 1 230 ? -50.404 7.620 -24.114 1.00 46.56 230 GLN A CA 1
ATOM 1791 C C . GLN A 1 230 ? -49.543 6.354 -24.153 1.00 46.56 230 GLN A C 1
ATOM 1793 O O . GLN A 1 230 ? -49.305 5.818 -25.232 1.00 46.56 230 GLN A O 1
ATOM 1798 N N . LEU A 1 231 ? -49.129 5.846 -22.994 1.00 44.03 231 LEU A N 1
ATOM 1799 C CA . LEU A 1 231 ? -48.734 4.449 -22.845 1.00 44.03 231 LEU A CA 1
ATOM 1800 C C . LEU A 1 231 ? -49.325 3.895 -21.551 1.00 44.03 231 LEU A C 1
ATOM 1802 O O . LEU A 1 231 ? -49.036 4.349 -20.448 1.00 44.03 231 LEU A O 1
ATOM 1806 N N . ALA A 1 232 ? -50.215 2.939 -21.787 1.00 41.81 232 ALA A N 1
ATOM 1807 C CA . ALA A 1 232 ? -50.990 2.125 -20.878 1.00 41.81 232 ALA A CA 1
ATOM 1808 C C . ALA A 1 232 ? -50.303 1.776 -19.549 1.00 41.81 232 ALA A C 1
ATOM 1810 O O . ALA A 1 232 ? -49.241 1.157 -19.486 1.00 41.81 232 ALA A O 1
ATOM 1811 N N . GLU A 1 233 ? -51.028 2.094 -18.486 1.00 37.84 233 GLU A N 1
ATOM 1812 C CA . GLU A 1 233 ? -50.847 1.607 -17.131 1.00 37.84 233 GLU A CA 1
ATOM 1813 C C . GLU A 1 233 ? -51.256 0.123 -17.071 1.00 37.84 233 GLU A C 1
ATOM 1815 O O . GLU A 1 233 ? -52.418 -0.230 -16.871 1.00 37.84 233 GLU A O 1
ATOM 1820 N N . ALA A 1 234 ? -50.294 -0.777 -17.279 1.00 41.34 234 ALA A N 1
ATOM 1821 C CA . ALA A 1 234 ? -50.466 -2.186 -16.954 1.00 41.34 234 ALA A CA 1
ATOM 1822 C C . ALA A 1 234 ? -50.275 -2.371 -15.440 1.00 41.34 234 ALA A C 1
ATOM 1824 O O . ALA A 1 234 ? -49.165 -2.588 -14.951 1.00 41.34 234 ALA A O 1
ATOM 1825 N N . LYS A 1 235 ? -51.382 -2.294 -14.691 1.00 40.62 235 LYS A N 1
ATOM 1826 C CA . LYS A 1 235 ? -51.495 -2.862 -13.341 1.00 40.62 235 LYS A CA 1
ATOM 1827 C C . LYS A 1 235 ? -51.255 -4.370 -13.422 1.00 40.62 235 LYS A C 1
ATOM 1829 O O . LYS A 1 235 ? -52.185 -5.145 -13.624 1.00 40.62 235 LYS A O 1
ATOM 1834 N N . SER A 1 236 ? -50.004 -4.785 -13.258 1.00 40.16 236 SER A N 1
ATOM 1835 C CA . SER A 1 236 ? -49.667 -6.187 -13.028 1.00 40.16 236 SER A CA 1
ATOM 1836 C C . SER A 1 236 ? -49.782 -6.466 -11.531 1.00 40.16 236 SER A C 1
ATOM 1838 O O . SER A 1 236 ? -48.849 -6.258 -10.756 1.00 40.16 236 SER A O 1
ATOM 1840 N N . ALA A 1 237 ? -50.985 -6.866 -11.123 1.00 46.91 237 ALA A N 1
ATOM 1841 C CA . ALA A 1 237 ? -51.231 -7.504 -9.843 1.00 46.91 237 ALA A CA 1
ATOM 1842 C C . ALA A 1 237 ? -50.569 -8.889 -9.870 1.00 46.91 237 ALA A C 1
ATOM 1844 O O . ALA A 1 237 ? -51.065 -9.814 -10.505 1.00 46.91 237 ALA A O 1
ATOM 1845 N N . SER A 1 238 ? -49.429 -9.016 -9.198 1.00 39.59 238 SER A N 1
ATOM 1846 C CA . SER A 1 238 ? -48.816 -10.302 -8.872 1.00 39.59 238 SER A CA 1
ATOM 1847 C C . SER A 1 238 ? -48.660 -10.373 -7.360 1.00 39.59 238 SER A C 1
ATOM 1849 O O . SER A 1 238 ? -47.566 -10.219 -6.821 1.00 39.59 238 SER A O 1
ATOM 1851 N N . ASP A 1 239 ? -49.788 -10.580 -6.690 1.00 42.75 239 ASP A N 1
ATOM 1852 C CA . ASP A 1 239 ? -49.842 -11.001 -5.297 1.00 42.75 239 ASP A CA 1
ATOM 1853 C C . ASP A 1 239 ? -49.733 -12.532 -5.298 1.00 42.75 239 ASP A C 1
ATOM 1855 O O . ASP A 1 239 ? -50.700 -13.249 -5.551 1.00 42.75 239 ASP A O 1
ATOM 1859 N N . SER A 1 240 ? -48.505 -13.037 -5.172 1.00 39.75 240 SER A N 1
ATOM 1860 C CA . SER A 1 240 ? -48.236 -14.467 -5.001 1.00 39.75 240 SER A CA 1
ATOM 1861 C C . SER A 1 240 ? -47.838 -14.715 -3.546 1.00 39.75 240 SER A C 1
ATOM 1863 O O . SER A 1 240 ? -46.953 -14.017 -3.043 1.00 39.75 240 SER A O 1
ATOM 1865 N N . PRO A 1 241 ? -48.442 -15.702 -2.860 1.00 47.88 241 PRO A N 1
ATOM 1866 C CA . PRO A 1 241 ? -48.097 -16.021 -1.484 1.00 47.88 241 PRO A CA 1
ATOM 1867 C C . PRO A 1 241 ? -46.641 -16.497 -1.403 1.00 47.88 241 PRO A C 1
ATOM 1869 O O . PRO A 1 241 ? -46.220 -17.442 -2.072 1.00 47.88 241 PRO A O 1
ATOM 1872 N N . ARG A 1 242 ? -45.875 -15.788 -0.576 1.00 41.78 242 ARG A N 1
ATOM 1873 C CA . ARG A 1 242 ? -44.454 -15.986 -0.283 1.00 41.78 242 ARG A CA 1
ATOM 1874 C C . ARG A 1 242 ? -44.238 -17.388 0.308 1.00 41.78 242 ARG A C 1
ATOM 1876 O O . ARG A 1 242 ? -44.697 -17.658 1.412 1.00 41.78 242 ARG A O 1
ATOM 1883 N N . ARG A 1 243 ? -43.565 -18.282 -0.427 1.00 46.69 243 ARG A N 1
ATOM 1884 C CA . ARG A 1 243 ? -43.078 -19.571 0.101 1.00 46.69 243 ARG A CA 1
ATOM 1885 C C . ARG A 1 243 ? -41.895 -19.312 1.041 1.00 46.69 243 ARG A C 1
ATOM 1887 O O . ARG A 1 243 ? -41.005 -18.541 0.697 1.00 46.69 243 ARG A O 1
ATOM 1894 N N . GLU A 1 244 ? -41.897 -19.948 2.210 1.00 51.84 244 GLU A N 1
ATOM 1895 C CA . GLU A 1 244 ? -40.959 -19.693 3.320 1.00 51.84 244 GLU A CA 1
ATOM 1896 C C . GLU A 1 244 ? -39.519 -20.207 3.100 1.00 51.84 244 GLU A C 1
ATOM 1898 O O . GLU A 1 244 ? -38.659 -19.945 3.934 1.00 51.84 244 GLU A O 1
ATOM 1903 N N . ASP A 1 245 ? -39.213 -20.840 1.962 1.00 50.81 245 ASP A N 1
ATOM 1904 C CA . ASP A 1 245 ? -37.915 -21.501 1.724 1.00 50.81 245 ASP A CA 1
ATOM 1905 C C . ASP A 1 245 ? -37.010 -20.823 0.675 1.00 50.81 245 ASP A C 1
ATOM 1907 O O . ASP A 1 245 ? -35.990 -21.389 0.275 1.00 50.81 245 ASP A O 1
ATOM 1911 N N . GLU A 1 246 ? -37.334 -19.616 0.198 1.00 46.28 246 GLU A N 1
ATOM 1912 C CA . GLU A 1 246 ? -36.450 -18.926 -0.751 1.00 46.28 246 GLU A CA 1
ATOM 1913 C C . GLU A 1 246 ? -35.305 -18.174 -0.043 1.00 46.28 246 GLU A C 1
ATOM 1915 O O . GLU A 1 246 ? -35.558 -17.328 0.823 1.00 46.28 246 GLU A O 1
ATOM 1920 N N . PRO A 1 247 ? -34.031 -18.434 -0.408 1.00 51.69 247 PRO A N 1
ATOM 1921 C CA . PRO A 1 247 ? -32.893 -17.763 0.203 1.00 51.69 247 PRO A CA 1
ATOM 1922 C C . PRO A 1 247 ? -32.929 -16.252 -0.084 1.00 51.69 247 PRO A C 1
ATOM 1924 O O . PRO A 1 247 ? -33.338 -15.831 -1.171 1.00 51.69 247 PRO A O 1
ATOM 1927 N N . PRO A 1 248 ? -32.477 -15.407 0.860 1.00 45.38 248 PRO A N 1
ATOM 1928 C CA . PRO A 1 248 ? -32.526 -13.959 0.701 1.00 45.38 248 PRO A CA 1
ATOM 1929 C C . PRO A 1 248 ? -31.678 -13.504 -0.496 1.00 45.38 248 PRO A C 1
ATOM 1931 O O . PRO A 1 248 ? -30.461 -13.679 -0.523 1.00 45.38 248 PRO A O 1
ATOM 1934 N N . VAL A 1 249 ? -32.324 -12.879 -1.484 1.00 53.62 249 VAL A N 1
ATOM 1935 C CA . VAL A 1 249 ? -31.659 -12.296 -2.658 1.00 53.62 249 VAL A CA 1
ATOM 1936 C C . VAL A 1 249 ? -31.305 -10.838 -2.369 1.00 53.62 249 VAL A C 1
ATOM 1938 O O . VAL A 1 249 ? -32.175 -9.966 -2.342 1.00 53.62 249 VAL A O 1
ATOM 1941 N N . VAL A 1 250 ? -30.016 -10.548 -2.192 1.00 41.88 250 VAL A N 1
ATOM 1942 C CA . VAL A 1 250 ? -29.514 -9.172 -2.054 1.00 41.88 250 VAL A CA 1
ATOM 1943 C C . VAL A 1 250 ? -29.308 -8.570 -3.447 1.00 41.88 250 VAL A C 1
ATOM 1945 O O . VAL A 1 250 ? -28.468 -9.028 -4.221 1.00 41.88 250 VAL A O 1
ATOM 1948 N N . ARG A 1 251 ? -30.089 -7.538 -3.792 1.00 44.19 251 ARG A N 1
ATOM 1949 C CA . ARG A 1 251 ? -29.979 -6.817 -5.072 1.00 44.19 251 ARG A CA 1
ATOM 1950 C C . ARG A 1 251 ? -29.087 -5.588 -4.913 1.00 44.19 251 ARG A C 1
ATOM 1952 O O . ARG A 1 251 ? -29.482 -4.615 -4.279 1.00 44.19 251 ARG A O 1
ATOM 1959 N N . PHE A 1 252 ? -27.922 -5.593 -5.552 1.00 41.69 252 PHE A N 1
ATOM 1960 C CA . PHE A 1 252 ? -27.047 -4.422 -5.601 1.00 41.69 252 PHE A CA 1
ATOM 1961 C C . PHE A 1 252 ? -27.440 -3.505 -6.766 1.00 41.69 252 PHE A C 1
ATOM 1963 O O . PHE A 1 252 ? -27.332 -3.882 -7.934 1.00 41.69 252 PHE A O 1
ATOM 1970 N N . LYS A 1 253 ? -27.867 -2.274 -6.463 1.00 35.28 253 LYS A N 1
ATOM 1971 C CA . LYS A 1 253 ? -27.978 -1.197 -7.458 1.00 35.28 253 LYS A CA 1
ATOM 1972 C C . LYS A 1 253 ? -26.584 -0.616 -7.689 1.00 35.28 253 LYS A C 1
ATOM 1974 O O . LYS A 1 253 ? -26.125 0.206 -6.906 1.00 35.28 253 LYS A O 1
ATOM 1979 N N . ARG A 1 254 ? -25.900 -1.027 -8.759 1.00 42.09 254 ARG A N 1
ATOM 1980 C CA . ARG A 1 254 ? -24.718 -0.287 -9.227 1.00 42.09 254 ARG A CA 1
ATOM 1981 C C . ARG A 1 254 ? -25.159 0.935 -10.047 1.00 42.09 254 ARG A C 1
ATOM 1983 O O . ARG A 1 254 ? -26.046 0.777 -10.891 1.00 42.09 254 ARG A O 1
ATOM 1990 N N . PRO A 1 255 ? -24.540 2.115 -9.866 1.00 37.59 255 PRO A N 1
ATOM 1991 C CA . PRO A 1 255 ? -24.652 3.204 -10.830 1.00 37.59 255 PRO A CA 1
ATOM 1992 C C . PRO A 1 255 ? -24.030 2.733 -12.150 1.00 37.59 255 PRO A C 1
ATOM 1994 O O . PRO A 1 255 ? -22.895 2.257 -12.169 1.00 37.59 255 PRO A O 1
ATOM 1997 N N . ARG A 1 256 ? -24.789 2.785 -13.247 1.00 45.41 256 ARG A N 1
ATOM 1998 C CA . ARG A 1 256 ? -24.323 2.361 -14.575 1.00 45.41 256 ARG A CA 1
ATOM 1999 C C . ARG A 1 256 ? -23.894 3.567 -15.414 1.00 45.41 256 ARG A C 1
ATOM 2001 O O . ARG A 1 256 ? -24.667 4.521 -15.473 1.00 45.41 256 ARG A O 1
ATOM 2008 N N . PRO A 1 257 ? -22.783 3.484 -16.167 1.00 43.91 257 PRO A N 1
ATOM 2009 C CA . PRO A 1 257 ? -22.691 4.138 -17.465 1.00 43.91 257 PRO A CA 1
ATOM 2010 C C . PRO A 1 257 ? -23.607 3.414 -18.472 1.00 43.91 257 PRO A C 1
ATOM 2012 O O . PRO A 1 257 ? -23.805 2.198 -18.425 1.00 43.91 257 PRO A O 1
ATOM 2015 N N . SER A 1 258 ? -24.241 4.194 -19.337 1.00 49.06 258 SER A N 1
ATOM 2016 C CA . SER A 1 258 ? -25.322 3.812 -20.246 1.00 49.06 258 SER A CA 1
ATOM 2017 C C . SER A 1 258 ? -24.922 2.784 -21.311 1.00 49.06 258 SER A C 1
ATOM 2019 O O . SER A 1 258 ? -24.085 3.086 -22.153 1.00 49.06 258 SER A O 1
ATOM 2021 N N . THR A 1 259 ? -25.594 1.626 -21.313 1.00 50.44 259 THR A N 1
ATOM 2022 C CA . THR A 1 259 ? -26.291 0.933 -22.432 1.00 50.44 259 THR A CA 1
ATOM 2023 C C . THR A 1 259 ? -26.214 -0.598 -22.296 1.00 50.44 259 THR A C 1
ATOM 2025 O O . THR A 1 259 ? -25.146 -1.172 -22.148 1.00 50.44 259 THR A O 1
ATOM 2028 N N . GLY A 1 260 ? -27.380 -1.258 -22.369 1.00 51.91 260 GLY A N 1
ATOM 2029 C CA . GLY A 1 260 ? -27.509 -2.654 -22.820 1.00 51.91 260 GLY A CA 1
ATOM 2030 C C . GLY A 1 260 ? -27.360 -3.788 -21.790 1.00 51.91 260 GLY A C 1
ATOM 2031 O O . GLY A 1 260 ? -26.262 -4.198 -21.447 1.00 51.91 260 GLY A O 1
ATOM 2032 N N . SER A 1 261 ? -28.496 -4.403 -21.431 1.00 44.22 261 SER A N 1
ATOM 2033 C CA . SER A 1 261 ? -28.687 -5.678 -20.698 1.00 44.22 261 SER A CA 1
ATOM 2034 C C . SER A 1 261 ? -28.490 -5.679 -19.166 1.00 44.22 261 SER A C 1
ATOM 2036 O O . SER A 1 261 ? -27.462 -5.304 -18.609 1.00 44.22 261 SER A O 1
ATOM 2038 N N . LEU A 1 262 ? -29.538 -6.081 -18.437 1.00 43.06 262 LEU A N 1
ATOM 2039 C CA . LEU A 1 262 ? -29.517 -6.392 -17.003 1.00 43.06 262 LEU A CA 1
ATOM 2040 C C . LEU A 1 262 ? -28.960 -7.810 -16.820 1.00 43.06 262 LEU A C 1
ATOM 2042 O O . LEU A 1 262 ? -29.703 -8.776 -16.928 1.00 43.06 262 LEU A O 1
ATOM 2046 N N . GLN A 1 263 ? -27.661 -7.944 -16.550 1.00 42.00 263 GLN A N 1
ATOM 2047 C CA . GLN A 1 263 ? -27.119 -9.200 -16.034 1.00 42.00 263 GLN A CA 1
ATOM 2048 C C . GLN A 1 263 ? -27.401 -9.285 -14.533 1.00 42.00 263 GLN A C 1
ATOM 2050 O O . GLN A 1 263 ? -26.904 -8.479 -13.744 1.00 42.00 263 GLN A O 1
ATOM 2055 N N . THR A 1 264 ? -28.224 -10.252 -14.138 1.00 41.78 264 THR A N 1
ATOM 2056 C CA . THR A 1 264 ? -28.392 -10.646 -12.739 1.00 41.78 264 THR A CA 1
ATOM 2057 C C . THR A 1 264 ? -27.280 -11.633 -12.399 1.00 41.78 264 THR A C 1
ATOM 2059 O O . THR A 1 264 ? -27.316 -12.777 -12.837 1.00 41.78 264 THR A O 1
ATOM 2062 N N . ILE A 1 265 ? -26.271 -11.198 -11.643 1.00 42.12 265 ILE A N 1
ATOM 2063 C CA . ILE A 1 265 ? -25.268 -12.116 -11.090 1.00 42.12 265 ILE A CA 1
ATOM 2064 C C . ILE A 1 265 ? -25.874 -12.727 -9.826 1.00 42.12 265 ILE A C 1
ATOM 2066 O O . ILE A 1 265 ? -26.010 -12.052 -8.805 1.00 42.12 265 ILE A O 1
ATOM 2070 N N . GLN A 1 266 ? -26.281 -13.992 -9.907 1.00 38.97 266 GLN A N 1
ATOM 2071 C CA . GLN A 1 266 ? -26.769 -14.754 -8.763 1.00 38.97 266 GLN A CA 1
ATOM 2072 C C . GLN A 1 266 ? -25.564 -15.308 -7.995 1.00 38.97 266 GLN A C 1
ATOM 2074 O O . GLN A 1 266 ? -24.974 -16.315 -8.377 1.00 38.97 266 GLN A O 1
ATOM 2079 N N . VAL A 1 267 ? -25.163 -14.626 -6.921 1.00 37.94 267 VAL A N 1
ATOM 2080 C CA . VAL A 1 267 ? -24.129 -15.131 -6.010 1.00 37.94 267 VAL A CA 1
ATOM 2081 C C . VAL A 1 267 ? -24.807 -16.047 -4.994 1.00 37.94 267 VAL A C 1
ATOM 2083 O O . VAL A 1 267 ? -25.372 -15.588 -4.004 1.00 37.94 267 VAL A O 1
ATOM 2086 N N . ASN A 1 268 ? -24.790 -17.353 -5.262 1.00 32.62 268 ASN A N 1
ATOM 2087 C CA . ASN A 1 268 ? -25.233 -18.360 -4.302 1.00 32.62 268 ASN A CA 1
ATOM 2088 C C . ASN A 1 268 ? -24.143 -18.560 -3.242 1.00 32.62 268 ASN A C 1
ATOM 2090 O O . ASN A 1 268 ? -23.133 -19.213 -3.499 1.00 32.62 268 ASN A O 1
ATOM 2094 N N . TYR A 1 269 ? -24.367 -18.055 -2.028 1.00 40.22 269 TYR A N 1
ATOM 2095 C CA . TYR A 1 269 ? -23.610 -18.475 -0.848 1.00 40.22 269 TYR A CA 1
ATOM 2096 C C . TYR A 1 269 ? -24.084 -19.864 -0.413 1.00 40.22 269 TYR A C 1
ATOM 2098 O O . TYR A 1 269 ? -24.744 -20.032 0.610 1.00 40.22 269 TYR A O 1
ATOM 2106 N N . ALA A 1 270 ? -23.761 -20.886 -1.201 1.00 38.56 270 ALA A N 1
ATOM 2107 C CA . ALA A 1 270 ? -23.818 -22.240 -0.692 1.00 38.56 270 ALA A CA 1
ATOM 2108 C C . ALA A 1 270 ? -22.670 -22.382 0.316 1.00 38.56 270 ALA A C 1
ATOM 2110 O O . ALA A 1 270 ? -21.501 -22.415 -0.068 1.00 38.56 270 ALA A O 1
ATOM 2111 N N . ARG A 1 271 ? -22.992 -22.463 1.615 1.00 50.06 271 ARG A N 1
ATOM 2112 C CA . ARG A 1 271 ? -22.104 -23.104 2.594 1.00 50.06 271 ARG A CA 1
ATOM 2113 C C . ARG A 1 271 ? -21.915 -24.542 2.116 1.00 50.06 271 ARG A C 1
ATOM 2115 O O . ARG A 1 271 ? -22.724 -25.407 2.441 1.00 50.06 271 ARG A O 1
ATOM 2122 N N . SER A 1 272 ? -20.921 -24.792 1.267 1.00 61.62 272 SER A N 1
ATOM 2123 C CA . SER A 1 272 ? -20.650 -26.150 0.820 1.00 61.62 272 SER A CA 1
ATOM 2124 C C . SER A 1 272 ? -20.176 -26.939 2.038 1.00 61.62 272 SER A C 1
ATOM 2126 O O . SER A 1 272 ? -19.288 -26.504 2.775 1.00 61.62 272 SER A O 1
ATOM 2128 N N . ALA A 1 273 ? -20.799 -28.092 2.286 1.00 73.38 273 ALA A N 1
ATOM 2129 C CA . ALA A 1 273 ? -20.367 -29.000 3.346 1.00 73.38 273 ALA A CA 1
ATOM 2130 C C . ALA A 1 273 ? -18.873 -29.353 3.193 1.00 73.38 273 ALA A C 1
ATOM 2132 O O . ALA A 1 273 ? -18.169 -29.474 4.190 1.00 73.38 273 ALA A O 1
ATOM 2133 N N . ALA A 1 274 ? -18.385 -29.377 1.947 1.00 68.38 274 ALA A N 1
ATOM 2134 C CA . ALA A 1 274 ? -16.982 -29.554 1.600 1.00 68.38 274 ALA A CA 1
ATOM 2135 C C . ALA A 1 274 ? -16.063 -28.471 2.194 1.00 68.38 274 ALA A C 1
ATOM 2137 O O . ALA A 1 274 ? -15.033 -28.808 2.764 1.00 68.38 274 ALA A O 1
ATOM 2138 N N . LEU A 1 275 ? -16.438 -27.184 2.132 1.00 66.56 275 LEU A N 1
ATOM 2139 C CA . LEU A 1 275 ? -15.633 -26.105 2.721 1.00 66.56 275 LEU A CA 1
ATOM 2140 C C . LEU A 1 275 ? -15.614 -26.201 4.255 1.00 66.56 275 LEU A C 1
ATOM 2142 O O . LEU A 1 275 ? -14.591 -25.950 4.885 1.00 66.56 275 LEU A O 1
ATOM 2146 N N . ALA A 1 276 ? -16.737 -26.596 4.864 1.00 70.62 276 ALA A N 1
ATOM 2147 C CA . ALA A 1 276 ? -16.814 -26.802 6.308 1.00 70.62 276 ALA A CA 1
ATOM 2148 C C . ALA A 1 276 ? -15.969 -28.004 6.773 1.00 70.62 276 ALA A C 1
ATOM 2150 O O . ALA A 1 276 ? -15.370 -27.944 7.846 1.00 70.62 276 ALA A O 1
ATOM 2151 N N . GLU A 1 277 ? -15.903 -29.078 5.982 1.00 79.94 277 GLU A N 1
ATOM 2152 C CA . GLU A 1 277 ? -15.018 -30.218 6.246 1.00 79.94 277 GLU A CA 1
ATOM 2153 C C . GLU A 1 277 ? -13.540 -29.866 6.069 1.00 79.94 277 GLU A C 1
ATOM 2155 O O . GLU A 1 277 ? -12.729 -30.285 6.894 1.00 79.94 277 GLU A O 1
ATOM 2160 N N . ASP A 1 278 ? -13.184 -29.066 5.062 1.00 74.00 278 ASP A N 1
ATOM 2161 C CA . ASP A 1 278 ? -11.790 -28.663 4.837 1.00 74.00 278 ASP A CA 1
ATOM 2162 C C . ASP A 1 278 ? -11.265 -27.759 5.961 1.00 74.00 278 ASP A C 1
ATOM 2164 O O . ASP A 1 278 ? -10.145 -27.944 6.440 1.00 74.00 278 ASP A O 1
ATOM 2168 N N . VAL A 1 279 ? -12.101 -26.843 6.464 1.00 70.56 279 VAL A N 1
ATOM 2169 C CA . VAL A 1 279 ? -11.759 -26.015 7.633 1.00 70.56 279 VAL A CA 1
ATOM 2170 C C . VAL A 1 279 ? -11.579 -26.883 8.882 1.00 70.56 279 VAL A C 1
ATOM 2172 O O . VAL A 1 279 ? -10.563 -26.753 9.562 1.00 70.56 279 VAL A O 1
ATOM 2175 N N . ARG A 1 280 ? -12.492 -27.833 9.152 1.00 83.62 280 ARG A N 1
ATOM 2176 C CA . ARG A 1 280 ? -12.340 -28.768 10.287 1.00 83.62 280 ARG A CA 1
ATOM 2177 C C . ARG A 1 280 ? -11.067 -29.604 10.179 1.00 83.62 280 ARG A C 1
ATOM 2179 O O . ARG A 1 280 ? -10.370 -29.772 11.173 1.00 83.62 280 ARG A O 1
ATOM 2186 N N . ARG A 1 281 ? -10.740 -30.097 8.979 1.00 89.00 281 ARG A N 1
ATOM 2187 C CA . ARG A 1 281 ? -9.516 -30.871 8.732 1.00 89.00 281 ARG A CA 1
ATOM 2188 C C . ARG A 1 281 ? -8.266 -30.037 9.017 1.00 89.00 281 ARG A C 1
ATOM 2190 O O . ARG A 1 281 ? -7.353 -30.523 9.680 1.00 89.00 281 ARG A O 1
ATOM 2197 N N . SER A 1 282 ? -8.242 -28.781 8.569 1.00 72.56 282 SER A N 1
ATOM 2198 C CA . SER A 1 282 ? -7.117 -27.871 8.804 1.00 72.56 282 SER A CA 1
ATOM 2199 C C . SER A 1 282 ? -6.946 -27.515 10.290 1.00 72.56 282 SER A C 1
ATOM 2201 O O . SER A 1 282 ? -5.813 -27.408 10.768 1.00 72.56 282 SER A O 1
ATOM 2203 N N . ASP A 1 283 ? -8.045 -27.365 11.034 1.00 73.69 283 ASP A N 1
ATOM 2204 C CA . ASP A 1 283 ? -8.015 -27.106 12.478 1.00 73.69 283 ASP A CA 1
ATOM 2205 C C . ASP A 1 283 ? -7.531 -28.332 13.271 1.00 73.69 283 ASP A C 1
ATOM 2207 O O . ASP A 1 283 ? -6.665 -28.204 14.145 1.00 73.69 283 ASP A O 1
ATOM 2211 N N . ASP A 1 284 ? -8.004 -29.532 12.919 1.00 86.19 284 ASP A N 1
ATOM 2212 C CA . ASP A 1 284 ? -7.569 -30.796 13.527 1.00 86.19 284 ASP A CA 1
ATOM 2213 C C . ASP A 1 284 ? -6.077 -31.072 13.277 1.00 86.19 284 ASP A C 1
ATOM 2215 O O . ASP A 1 284 ? -5.354 -31.516 14.177 1.00 86.19 284 ASP A O 1
ATOM 2219 N N . GLU A 1 285 ? -5.577 -30.776 12.073 1.00 83.12 285 GLU A N 1
ATOM 2220 C CA . GLU A 1 285 ? -4.145 -30.845 11.766 1.00 83.12 285 GLU A CA 1
ATOM 2221 C C . GLU A 1 285 ? -3.332 -29.821 12.567 1.00 83.12 285 GLU A C 1
ATOM 2223 O O . GLU A 1 285 ? -2.225 -30.123 13.024 1.00 83.12 285 GLU A O 1
ATOM 2228 N N . GLY A 1 286 ? -3.879 -28.621 12.777 1.00 70.44 286 GLY A N 1
ATOM 2229 C CA . GLY A 1 286 ? -3.278 -27.589 13.616 1.00 70.44 286 GLY A CA 1
ATOM 2230 C C . GLY A 1 286 ? -3.153 -28.017 15.079 1.00 70.44 286 GLY A C 1
ATOM 2231 O O . GLY A 1 286 ? -2.094 -27.826 15.682 1.00 70.44 286 GLY A O 1
ATOM 2232 N N . ALA A 1 287 ? -4.192 -28.651 15.626 1.00 75.56 287 ALA A N 1
ATOM 2233 C CA . ALA A 1 287 ? -4.241 -29.122 17.010 1.00 75.56 287 ALA A CA 1
ATOM 2234 C C . ALA A 1 287 ? -3.257 -30.270 17.301 1.00 75.56 287 ALA A C 1
ATOM 2236 O O . ALA A 1 287 ? -2.767 -30.398 18.423 1.00 75.56 287 ALA A O 1
ATOM 2237 N N . ARG A 1 288 ? -2.934 -31.092 16.292 1.00 80.69 288 ARG A N 1
ATOM 2238 C CA . ARG A 1 288 ? -1.993 -32.221 16.418 1.00 80.69 288 ARG A CA 1
ATOM 2239 C C . ARG A 1 288 ? -0.521 -31.815 16.324 1.00 80.69 288 ARG A C 1
ATOM 2241 O O . ARG A 1 288 ? 0.349 -32.626 16.646 1.00 80.69 288 ARG A O 1
ATOM 2248 N N . ARG A 1 289 ? -0.200 -30.586 15.897 1.00 73.00 289 ARG A N 1
ATOM 2249 C CA . ARG A 1 289 ? 1.195 -30.121 15.847 1.00 73.00 289 ARG A CA 1
ATOM 2250 C C . ARG A 1 289 ? 1.694 -29.813 17.265 1.00 73.00 289 ARG A C 1
ATOM 2252 O O . ARG A 1 289 ? 1.050 -29.041 17.974 1.00 73.00 289 ARG A O 1
ATOM 2259 N N . PRO A 1 290 ? 2.854 -30.351 17.691 1.00 60.72 290 PRO A N 1
ATOM 2260 C CA . PRO A 1 290 ? 3.405 -30.059 19.008 1.00 60.72 290 PRO A CA 1
ATOM 2261 C C . PRO A 1 290 ? 3.665 -28.554 19.130 1.00 60.72 290 PRO A C 1
ATOM 2263 O O . PRO A 1 290 ? 4.441 -27.969 18.369 1.00 60.72 290 PRO A O 1
ATOM 2266 N N . SER A 1 291 ? 2.985 -27.912 20.079 1.00 48.69 291 SER A N 1
ATOM 2267 C CA . SER A 1 291 ? 3.123 -26.481 20.324 1.00 48.69 291 SER A CA 1
ATOM 2268 C C . SER A 1 291 ? 4.527 -26.188 20.858 1.00 48.69 291 SER A C 1
ATOM 2270 O O . SER A 1 291 ? 4.884 -26.514 21.990 1.00 48.69 291 SER A O 1
ATOM 2272 N N . ARG A 1 292 ? 5.366 -25.562 20.025 1.00 36.09 292 ARG A N 1
ATOM 2273 C CA . ARG A 1 292 ? 6.642 -24.996 20.476 1.00 36.09 292 ARG A CA 1
ATOM 2274 C C . ARG A 1 292 ? 6.335 -23.839 21.426 1.00 36.09 292 ARG A C 1
ATOM 2276 O O . ARG A 1 292 ? 5.915 -22.768 20.995 1.00 36.09 292 ARG A O 1
ATOM 2283 N N . LYS A 1 293 ? 6.531 -24.066 22.726 1.00 40.53 293 LYS A N 1
ATOM 2284 C CA . LYS A 1 293 ? 6.501 -23.014 23.746 1.00 40.53 293 LYS A CA 1
ATOM 2285 C C . LYS A 1 293 ? 7.693 -22.087 23.512 1.00 40.53 293 LYS A C 1
ATOM 2287 O O . LYS A 1 293 ? 8.830 -22.461 23.776 1.00 40.53 293 LYS A O 1
ATOM 2292 N N . LEU A 1 294 ? 7.428 -20.894 22.990 1.00 34.16 294 LEU A N 1
ATOM 2293 C CA . LEU A 1 294 ? 8.398 -19.804 22.971 1.00 34.16 294 LEU A CA 1
ATOM 2294 C C . LEU A 1 294 ? 8.292 -19.078 24.312 1.00 34.16 294 LEU A C 1
ATOM 2296 O O . LEU A 1 294 ? 7.283 -18.436 24.600 1.00 34.16 294 LEU A O 1
ATOM 2300 N N . PHE A 1 295 ? 9.313 -19.230 25.151 1.00 36.25 295 PHE A N 1
ATOM 2301 C CA . PHE A 1 295 ? 9.460 -18.437 26.364 1.00 36.25 295 PHE A CA 1
ATOM 2302 C C . PHE A 1 295 ? 10.046 -17.084 25.969 1.00 36.25 295 PHE A C 1
ATOM 2304 O O . PHE A 1 295 ? 11.192 -17.002 25.536 1.00 36.25 295 PHE A O 1
ATOM 2311 N N . PHE A 1 296 ? 9.255 -16.024 26.104 1.00 37.66 296 PHE A N 1
ATOM 2312 C CA . PHE A 1 296 ? 9.767 -14.663 26.022 1.00 37.66 296 PHE A CA 1
ATOM 2313 C C . PHE A 1 296 ? 10.265 -14.279 27.414 1.00 37.66 296 PHE A C 1
ATOM 2315 O O . PHE A 1 296 ? 9.473 -14.169 28.350 1.00 37.66 296 PHE A O 1
ATOM 2322 N N . ALA A 1 297 ? 11.580 -14.120 27.565 1.00 36.09 297 ALA A N 1
ATOM 2323 C CA . ALA A 1 297 ? 12.140 -13.486 28.747 1.00 36.09 297 ALA A CA 1
ATOM 2324 C C . ALA A 1 297 ? 11.697 -12.017 28.739 1.00 36.09 297 ALA A C 1
ATOM 2326 O O . ALA A 1 297 ? 12.013 -11.274 27.812 1.00 36.09 297 ALA A O 1
ATOM 2327 N N . ALA A 1 298 ? 10.917 -11.618 29.741 1.00 34.75 298 ALA A N 1
ATOM 2328 C CA . ALA A 1 298 ? 10.556 -10.226 29.945 1.00 34.75 298 ALA A CA 1
ATOM 2329 C C . ALA A 1 298 ? 11.805 -9.469 30.413 1.00 34.75 298 ALA A C 1
ATOM 2331 O O . ALA A 1 298 ? 12.203 -9.573 31.573 1.00 34.75 298 ALA A O 1
ATOM 2332 N N . THR A 1 299 ? 12.450 -8.739 29.507 1.00 38.22 299 THR A N 1
ATOM 2333 C CA . THR A 1 299 ? 13.518 -7.806 29.868 1.00 38.22 299 THR A CA 1
ATOM 2334 C C . THR A 1 299 ? 12.897 -6.602 30.588 1.00 38.22 299 THR A C 1
ATOM 2336 O O . THR A 1 299 ? 11.906 -6.056 30.092 1.00 38.22 299 THR A O 1
ATOM 2339 N N . PRO A 1 300 ? 13.432 -6.161 31.742 1.00 42.00 300 PRO A N 1
ATOM 2340 C CA . PRO A 1 300 ? 12.948 -4.963 32.412 1.00 42.00 300 PRO A CA 1
ATOM 2341 C C . PRO A 1 300 ? 13.207 -3.737 31.534 1.00 42.00 300 PRO A C 1
ATOM 2343 O O . PRO A 1 300 ? 14.278 -3.586 30.948 1.00 42.00 300 PRO A O 1
ATOM 2346 N N . THR A 1 301 ? 12.209 -2.865 31.460 1.00 47.81 301 THR A N 1
ATOM 2347 C CA . THR A 1 301 ? 12.208 -1.580 30.760 1.00 47.81 301 THR A CA 1
ATOM 2348 C C . THR A 1 301 ? 13.388 -0.696 31.168 1.00 47.81 301 THR A C 1
ATOM 2350 O O . THR A 1 301 ? 13.350 -0.056 32.218 1.00 47.81 301 THR A O 1
ATOM 2353 N N . ALA A 1 302 ? 14.395 -0.610 30.302 1.00 41.06 302 ALA A N 1
ATOM 2354 C CA . ALA A 1 302 ? 15.293 0.533 30.214 1.00 41.06 302 ALA A CA 1
ATOM 2355 C C . ALA A 1 302 ? 14.851 1.378 29.009 1.00 41.06 302 ALA A C 1
ATOM 2357 O O . ALA A 1 302 ? 14.694 0.856 27.905 1.00 41.06 302 ALA A O 1
ATOM 2358 N N . GLN A 1 303 ? 14.585 2.664 29.243 1.00 45.16 303 GLN A N 1
ATOM 2359 C CA . GLN A 1 303 ? 14.238 3.639 28.208 1.00 45.16 303 GLN A CA 1
ATOM 2360 C C . GLN A 1 303 ? 15.297 3.647 27.093 1.00 45.16 303 GLN A C 1
ATOM 2362 O O . GLN A 1 303 ? 16.473 3.850 27.399 1.00 45.16 303 GLN A O 1
ATOM 2367 N N . PRO A 1 304 ? 14.921 3.499 25.811 1.00 45.00 304 PRO A N 1
ATOM 2368 C CA . PRO A 1 304 ? 15.832 3.814 24.727 1.00 45.00 304 PRO A CA 1
ATOM 2369 C C . PRO A 1 304 ? 15.807 5.324 24.461 1.00 45.00 304 PRO A C 1
ATOM 2371 O O . PRO A 1 304 ? 14.761 5.914 24.186 1.00 45.00 304 PRO A O 1
ATOM 2374 N N . SER A 1 305 ? 16.985 5.943 24.536 1.00 36.53 305 SER A N 1
ATOM 2375 C CA . SER A 1 305 ? 17.262 7.250 23.937 1.00 36.53 305 SER A CA 1
ATOM 2376 C C . SER A 1 305 ? 16.932 7.240 22.436 1.00 36.53 305 SER A C 1
ATOM 2378 O O . SER A 1 305 ? 17.081 6.197 21.793 1.00 36.53 305 SER A O 1
ATOM 2380 N N . PRO A 1 306 ? 16.548 8.384 21.838 1.00 44.06 306 PRO A N 1
ATOM 2381 C CA . PRO A 1 306 ? 16.309 8.491 20.404 1.00 44.06 306 PRO A CA 1
ATOM 2382 C C . PRO A 1 306 ? 17.642 8.430 19.646 1.00 44.06 306 PRO A C 1
ATOM 2384 O O . PRO A 1 306 ? 18.254 9.448 19.323 1.00 44.06 306 PRO A O 1
ATOM 2387 N N . ALA A 1 307 ? 18.120 7.218 19.374 1.00 41.53 307 ALA A N 1
ATOM 2388 C CA . ALA A 1 307 ? 19.164 7.001 18.390 1.00 41.53 307 ALA A CA 1
ATOM 2389 C C . ALA A 1 307 ? 18.545 7.184 16.999 1.00 41.53 307 ALA A C 1
ATOM 2391 O O . ALA A 1 307 ? 17.640 6.449 16.604 1.00 41.53 307 ALA A O 1
ATOM 2392 N N . ARG A 1 308 ? 19.027 8.196 16.272 1.00 40.84 308 ARG A N 1
ATOM 2393 C CA . ARG A 1 308 ? 18.790 8.380 14.839 1.00 40.84 308 ARG A CA 1
ATOM 2394 C C . ARG A 1 308 ? 19.114 7.075 14.112 1.00 40.84 308 ARG A C 1
ATOM 2396 O O . ARG A 1 308 ? 20.282 6.737 13.949 1.00 40.84 308 ARG A O 1
ATOM 2403 N N . VAL A 1 309 ? 18.088 6.372 13.645 1.00 42.09 309 VAL A N 1
ATOM 2404 C CA . VAL A 1 309 ? 18.231 5.306 12.650 1.00 42.09 309 VAL A CA 1
ATOM 2405 C C . VAL A 1 309 ? 18.352 5.986 11.287 1.00 42.09 309 VAL A C 1
ATOM 2407 O O . VAL A 1 309 ? 17.413 6.030 10.502 1.00 42.09 309 VAL A O 1
ATOM 2410 N N . ALA A 1 310 ? 19.517 6.579 11.031 1.00 40.47 310 ALA A N 1
ATOM 2411 C CA . ALA A 1 310 ? 20.005 6.746 9.670 1.00 40.47 310 ALA A CA 1
ATOM 2412 C C . ALA A 1 310 ? 20.605 5.390 9.287 1.00 40.47 310 ALA A C 1
ATOM 2414 O O . ALA A 1 310 ? 21.778 5.125 9.520 1.00 40.47 310 ALA A O 1
ATOM 2415 N N . GLY A 1 311 ? 19.743 4.470 8.856 1.00 38.47 311 GLY A N 1
ATOM 2416 C CA . GLY A 1 311 ? 20.176 3.178 8.351 1.00 38.47 311 GLY A CA 1
ATOM 2417 C C . GLY A 1 311 ? 20.723 3.358 6.945 1.00 38.47 311 GLY A C 1
ATOM 2418 O O . GLY A 1 311 ? 19.945 3.597 6.022 1.00 38.47 311 GLY A O 1
ATOM 2419 N N . ASP A 1 312 ? 22.040 3.222 6.802 1.00 43.94 312 ASP A N 1
ATOM 2420 C CA . ASP A 1 312 ? 22.722 2.939 5.541 1.00 43.94 312 ASP A CA 1
ATOM 2421 C C . ASP A 1 312 ? 22.098 1.691 4.905 1.00 43.94 312 ASP A C 1
ATOM 2423 O O . ASP A 1 312 ? 22.447 0.548 5.189 1.00 43.94 312 ASP A O 1
ATOM 2427 N N . PHE A 1 313 ? 21.092 1.911 4.061 1.00 45.41 313 PHE A N 1
ATOM 2428 C CA . PHE A 1 313 ? 20.302 0.853 3.429 1.00 45.41 313 PHE A CA 1
ATOM 2429 C C . PHE A 1 313 ? 21.020 0.220 2.221 1.00 45.41 313 PHE A C 1
ATOM 2431 O O . PHE A 1 313 ? 20.468 -0.669 1.568 1.00 45.41 313 PHE A O 1
ATOM 2438 N N . LEU A 1 314 ? 22.229 0.693 1.894 1.00 46.94 314 LEU A N 1
ATOM 2439 C CA . LEU A 1 314 ? 22.908 0.435 0.621 1.00 46.94 314 LEU A CA 1
ATOM 2440 C C . LEU A 1 314 ? 24.410 0.103 0.732 1.00 46.94 314 LEU A C 1
ATOM 2442 O O . LEU A 1 314 ? 25.049 -0.059 -0.312 1.00 46.94 314 LEU A O 1
ATOM 2446 N N . ASP A 1 315 ? 24.945 -0.073 1.944 1.00 42.09 315 ASP A N 1
ATOM 2447 C CA . ASP A 1 315 ? 26.291 -0.617 2.184 1.00 42.09 315 ASP A CA 1
ATOM 2448 C C . ASP A 1 315 ? 26.234 -2.147 2.287 1.00 42.09 315 ASP A C 1
ATOM 2450 O O . ASP A 1 315 ? 26.429 -2.762 3.335 1.00 42.09 315 ASP A O 1
ATOM 2454 N N . ALA A 1 316 ? 25.921 -2.790 1.163 1.00 44.94 316 ALA A N 1
ATOM 2455 C CA . ALA A 1 316 ? 26.363 -4.161 0.954 1.00 44.94 316 ALA A CA 1
ATOM 2456 C C . ALA A 1 316 ? 27.829 -4.106 0.495 1.00 44.94 316 ALA A C 1
ATOM 2458 O O . ALA A 1 316 ? 28.178 -3.269 -0.336 1.00 44.94 316 ALA A O 1
ATOM 2459 N N . ALA A 1 317 ? 28.670 -4.969 1.070 1.00 44.09 317 ALA A N 1
ATOM 2460 C CA . ALA A 1 317 ? 30.106 -5.049 0.804 1.00 44.09 317 ALA A CA 1
ATOM 2461 C C . ALA A 1 317 ? 30.438 -5.052 -0.705 1.00 44.09 317 ALA A C 1
ATOM 2463 O O . ALA A 1 317 ? 29.647 -5.585 -1.490 1.00 44.09 317 ALA A O 1
ATOM 2464 N N . PRO A 1 318 ? 31.603 -4.514 -1.119 1.00 50.62 318 PRO A N 1
ATOM 2465 C CA . PRO A 1 318 ? 32.057 -4.659 -2.496 1.00 50.62 318 PRO A CA 1
ATOM 2466 C C . PRO A 1 318 ? 32.223 -6.153 -2.813 1.00 50.62 318 PRO A C 1
ATOM 2468 O O . PRO A 1 318 ? 32.900 -6.872 -2.073 1.00 50.62 318 PRO A O 1
ATOM 2471 N N . LEU A 1 319 ? 31.563 -6.603 -3.883 1.00 38.44 319 LEU A N 1
ATOM 2472 C CA . LEU A 1 319 ? 31.756 -7.909 -4.518 1.00 38.44 319 LEU A CA 1
ATOM 2473 C C . LEU A 1 319 ? 32.643 -7.742 -5.749 1.00 38.44 319 LEU A C 1
ATOM 2475 O O . LEU A 1 319 ? 32.341 -6.826 -6.547 1.00 38.44 319 LEU A O 1
#

Secondary structure (DSSP, 8-state):
---PPPHHHHHHHHHHHTT-S-HHHHHHHHHHHHH-HHHHHHHHHHHHHHHHHHHHHHS-----HHHHHHHHHHHHHHHHTS-STTS-HHHHHHHHHHHHT-S-HHHHHHHHHHHHH-HHHHHHHHHHHHHHHHHHHHHHTS----HHHHHHHHHHHHHHHHHT--------HHHHHHHHHHHHHHHHHHHHT--------------------------------------------------TTPPP-----PPPPS-S------------HHHHHHHHHHHHHHHHS------------PPPP-------SS-PPP-